Protein AF-A0A067T962-F1 (afdb_monomer)

Sequence (276 aa):
MDAQVENHLPLITPRLIFAPQNFPAPPTITPRMEFPSLNIEARDDSPAPESGARLHRAGSPPNHAVPSSTVPRRAGTPRAPTLVTSNTATRRAETPRALRFASTASPRRAGTPEDMEMSPTEQHQRSISISSSTEDEEMGPSETEGEVVGNKIKKPKGDVSRIGRGGYNLHDKLGWNQRTYDNVLALVSKLAKEMLDTSQSYRGQSRKKVQSLMDLVRKEHEFMKDYEDDWPVRDMLKTYLKNSSQTARNAKGKEVAKEIGKIVRQANAIASTSAR

Organism: Galerina marginata (strain CBS 339.88) (NCBI:txid685588)

Secondary structure (DSSP, 8-state):
-------PPP------------PPPPP-------------------PPPP-------------------------------------------PPP-PPPPP-PPPPP-PPPP---------------------------------------BPPPSS-TT-TTTT---HHHHHT--HHHHHHHHHHHHHHHHHHS-TTS-GGGS-HHHHHHHHHHHHHH-GGGGGBGGGHHHHHHHHHHHHHHHHHHHHHHHHHHHHHHHHHHHHHHHHHHHHT-

Solvent-accessible surface area (backbone atoms only — not comparable to full-atom values): 19424 Å² total; per-residue (Å²): 137,83,81,84,80,82,82,76,76,80,82,79,70,81,79,84,79,85,72,89,74,85,70,76,79,76,77,80,78,72,79,79,78,80,72,81,78,77,79,77,74,78,82,83,82,79,90,76,84,87,81,88,80,89,81,88,85,88,82,85,88,82,90,80,88,78,80,86,82,83,77,81,84,82,76,86,85,90,79,86,89,84,79,90,80,86,89,86,82,85,84,74,89,78,79,87,78,80,85,77,80,81,87,76,84,81,81,83,82,76,85,80,83,83,88,79,92,80,84,88,88,81,90,78,88,78,84,79,85,81,84,79,88,76,80,90,74,91,76,69,89,75,78,72,70,79,74,73,80,65,89,44,48,67,79,72,83,60,44,68,86,33,74,91,74,60,24,40,59,62,65,76,73,67,69,60,56,68,68,58,48,50,50,52,51,51,50,54,54,52,51,40,66,76,74,45,67,45,70,38,44,65,88,71,52,60,65,68,56,54,49,54,50,50,54,52,51,40,69,78,38,66,77,44,73,48,34,43,90,42,45,68,61,55,50,52,49,42,52,51,24,48,53,42,18,51,49,48,52,53,50,53,52,52,52,54,52,54,49,54,55,48,53,55,51,52,52,52,53,53,57,63,60,75,77,113

pLDDT: mean 74.61, std 21.54, range [36.94, 98.56]

Radius of gyration: 33.65 Å; Cα contacts (8 Å, |Δi|>4): 103; chains: 1; bounding box: 76×90×91 Å

Structure (mmCIF, N/CA/C/O backbone):
data_AF-A0A067T962-F1
#
_entry.id   AF-A0A067T962-F1
#
loop_
_atom_site.group_PDB
_atom_site.id
_atom_site.type_symbol
_atom_site.label_atom_id
_atom_site.label_alt_id
_atom_site.label_comp_id
_atom_site.label_asym_id
_atom_site.label_entity_id
_atom_site.label_seq_id
_atom_site.pdbx_PDB_ins_code
_atom_site.Cartn_x
_atom_site.Cartn_y
_atom_site.Cartn_z
_atom_site.occupancy
_atom_site.B_iso_or_equiv
_atom_site.auth_seq_id
_atom_site.auth_comp_id
_atom_site.auth_asym_id
_atom_site.auth_atom_id
_atom_site.pdbx_PDB_model_num
ATOM 1 N N . MET A 1 1 ? -11.603 46.755 -26.316 1.00 52.50 1 MET A N 1
ATOM 2 C CA . MET A 1 1 ? -10.617 45.656 -26.437 1.00 52.50 1 MET A CA 1
ATOM 3 C C . MET A 1 1 ? -11.417 44.374 -26.305 1.00 52.50 1 MET A C 1
ATOM 5 O O . MET A 1 1 ? -11.460 43.784 -25.233 1.00 52.50 1 MET A O 1
ATOM 9 N N . ASP A 1 2 ? -12.157 44.032 -27.356 1.00 50.56 2 ASP A N 1
ATOM 10 C CA . ASP A 1 2 ? -13.104 42.919 -27.341 1.00 50.56 2 ASP A CA 1
ATOM 11 C C . ASP A 1 2 ? -12.368 41.626 -27.680 1.00 50.56 2 ASP A C 1
ATOM 13 O O . ASP A 1 2 ? -11.836 41.461 -28.777 1.00 50.56 2 ASP A O 1
ATOM 17 N N . ALA A 1 3 ? -12.280 40.734 -26.696 1.00 63.91 3 ALA A N 1
ATOM 18 C CA . ALA A 1 3 ? -11.646 39.436 -26.846 1.00 63.91 3 ALA A CA 1
ATOM 19 C C . ALA A 1 3 ? -12.589 38.500 -27.613 1.00 63.91 3 ALA A C 1
ATOM 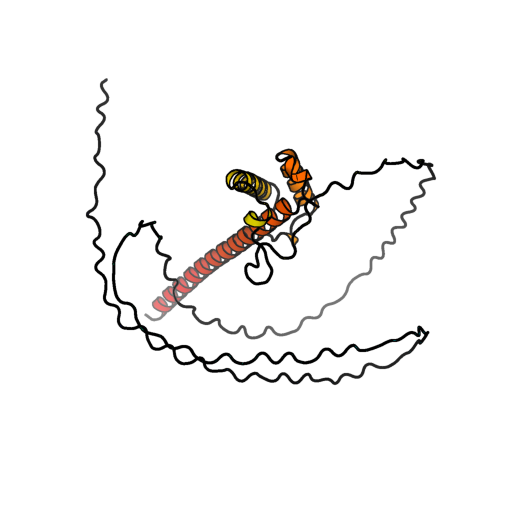21 O O . ALA A 1 3 ? -13.600 38.039 -27.083 1.00 63.91 3 ALA A O 1
ATOM 22 N N . GLN A 1 4 ? -12.261 38.229 -28.875 1.00 65.38 4 GLN A N 1
ATOM 23 C 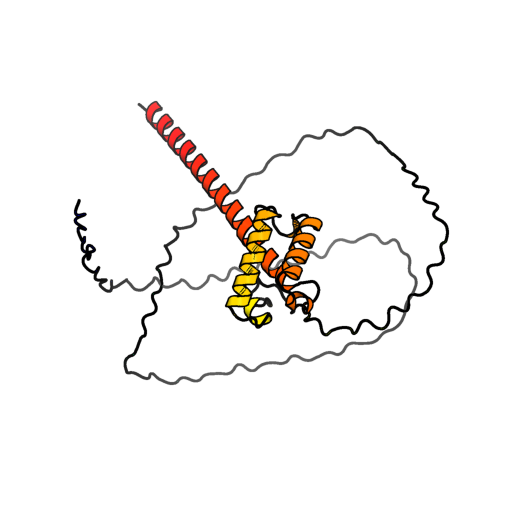CA . GLN A 1 4 ? -12.930 37.208 -29.673 1.00 65.38 4 GLN A CA 1
ATOM 24 C C . GLN A 1 4 ? -12.536 35.824 -29.146 1.00 65.38 4 GLN A C 1
ATOM 26 O O . GLN A 1 4 ? -11.374 35.427 -29.208 1.00 65.38 4 GLN A O 1
ATOM 31 N N . VAL A 1 5 ? -13.508 35.096 -28.595 1.00 68.56 5 VAL A N 1
ATOM 32 C CA . VAL A 1 5 ? -13.344 33.701 -28.174 1.00 68.56 5 VAL A CA 1
ATOM 33 C C . VAL A 1 5 ? -13.721 32.809 -29.354 1.00 68.56 5 VAL A C 1
ATOM 35 O O . VAL A 1 5 ? -14.901 32.623 -29.654 1.00 68.56 5 VAL A O 1
ATOM 38 N N . GLU A 1 6 ? -12.718 32.275 -30.049 1.00 72.88 6 GLU A N 1
ATOM 39 C CA . GLU A 1 6 ? -12.915 31.263 -31.088 1.00 72.88 6 GLU A CA 1
ATOM 40 C C . GLU A 1 6 ? -13.235 29.907 -30.444 1.00 72.88 6 GLU A C 1
ATOM 42 O O . GLU A 1 6 ? -12.401 29.262 -29.806 1.00 72.88 6 GLU A O 1
ATOM 47 N N . ASN A 1 7 ? -14.483 29.467 -30.604 1.00 67.69 7 ASN A N 1
ATOM 48 C CA . ASN A 1 7 ? -14.945 28.169 -30.129 1.00 67.69 7 ASN A CA 1
ATOM 49 C C . ASN A 1 7 ? -14.500 27.071 -31.105 1.00 67.69 7 ASN A C 1
ATOM 51 O O . ASN A 1 7 ? -15.190 26.770 -32.080 1.00 67.69 7 ASN A O 1
ATOM 55 N N . HIS A 1 8 ? -13.349 26.453 -30.843 1.00 67.56 8 HIS A N 1
ATOM 56 C CA . HIS A 1 8 ? -12.909 25.279 -31.593 1.00 67.56 8 HIS A CA 1
ATOM 57 C C . HIS A 1 8 ? -13.787 24.063 -31.272 1.00 67.56 8 HIS A C 1
ATOM 59 O O . HIS A 1 8 ? -13.824 23.572 -30.142 1.00 67.56 8 HIS A O 1
ATOM 65 N N . LEU A 1 9 ? -14.484 23.556 -32.292 1.00 74.12 9 LEU A N 1
ATOM 66 C CA . LEU A 1 9 ? -15.228 22.302 -32.209 1.00 74.12 9 LEU A CA 1
ATOM 67 C C . LEU A 1 9 ? -14.253 21.128 -32.004 1.00 74.12 9 LEU A C 1
ATOM 69 O O . LEU A 1 9 ? -13.224 21.062 -32.683 1.00 74.12 9 LEU A O 1
ATOM 73 N N . PRO A 1 10 ? -14.557 20.176 -31.105 1.00 68.56 10 PRO A N 1
ATOM 74 C CA . PRO A 1 10 ? -13.715 19.005 -30.915 1.00 68.56 10 PRO A CA 1
ATOM 75 C C . PRO A 1 10 ? -13.707 18.166 -32.198 1.00 68.56 10 PRO A C 1
ATOM 77 O O . PRO A 1 10 ? -14.765 17.810 -32.718 1.00 68.56 10 PRO A O 1
ATOM 80 N N . LEU A 1 11 ? -12.514 17.836 -32.705 1.00 70.88 11 LEU A N 1
ATOM 81 C CA . LEU A 1 11 ? -12.352 16.927 -33.839 1.00 70.88 11 LEU A CA 1
ATOM 82 C C . LEU A 1 11 ? -12.951 15.557 -33.487 1.00 70.88 11 LEU A C 1
ATOM 84 O O . LEU A 1 11 ? -12.352 14.766 -32.758 1.00 70.88 11 LEU A O 1
ATOM 88 N N . ILE A 1 12 ? -14.141 15.277 -34.015 1.00 63.34 12 ILE A N 1
ATOM 89 C CA . ILE A 1 12 ? -14.777 13.962 -33.944 1.00 63.34 12 ILE A CA 1
ATOM 90 C C . ILE A 1 12 ? -14.029 13.069 -34.932 1.00 63.34 12 ILE A C 1
ATOM 92 O O . ILE A 1 12 ? -14.300 13.074 -36.132 1.00 63.34 12 ILE A O 1
ATOM 96 N N . THR A 1 13 ? -13.039 12.329 -34.443 1.00 65.38 13 THR A N 1
ATOM 97 C CA . THR A 1 13 ? -12.360 11.326 -35.260 1.00 65.38 13 THR A CA 1
ATOM 98 C C . THR A 1 13 ? -13.358 10.234 -35.666 1.00 65.38 13 THR A C 1
ATOM 100 O O . THR A 1 13 ? -14.215 9.844 -34.862 1.00 65.38 13 THR A O 1
ATOM 103 N N . PRO A 1 14 ? -13.306 9.747 -36.920 1.00 67.81 14 PRO A N 1
ATOM 104 C CA . PRO A 1 14 ? -14.230 8.731 -37.404 1.00 67.81 14 PRO A CA 1
ATOM 105 C C . PRO A 1 14 ? -14.169 7.491 -36.508 1.00 67.81 14 PRO A C 1
ATOM 107 O O . PRO A 1 14 ? -13.100 6.967 -36.192 1.00 67.81 14 PRO A O 1
ATOM 110 N N . ARG A 1 15 ? -15.351 7.051 -36.068 1.00 66.88 15 ARG A N 1
ATOM 111 C CA . ARG A 1 15 ? -15.551 5.914 -35.165 1.00 66.88 15 ARG A CA 1
ATOM 112 C C . ARG A 1 15 ? -14.892 4.668 -35.762 1.00 66.88 15 ARG A C 1
ATOM 114 O O . ARG A 1 15 ? -15.324 4.185 -36.804 1.00 66.88 15 ARG A O 1
ATOM 121 N N . LEU A 1 16 ? -13.872 4.140 -35.088 1.00 72.81 16 LEU A N 1
ATOM 122 C CA . LEU A 1 16 ? -13.261 2.859 -35.441 1.00 72.81 16 LEU A CA 1
ATOM 123 C C . LEU A 1 16 ? -14.323 1.754 -35.359 1.00 72.81 16 LEU A C 1
ATOM 125 O O . LEU A 1 16 ? -14.867 1.477 -34.287 1.00 72.81 16 LEU A O 1
ATOM 129 N N . ILE A 1 17 ? -14.629 1.142 -36.502 1.00 76.44 17 ILE A N 1
ATOM 130 C CA . ILE A 1 17 ? -15.540 0.003 -36.596 1.00 76.44 17 ILE A CA 1
ATOM 131 C C . ILE A 1 17 ? -14.704 -1.260 -36.404 1.00 76.44 17 ILE A C 1
ATOM 133 O O . ILE A 1 17 ? -13.851 -1.584 -37.227 1.00 76.44 17 ILE A O 1
ATOM 137 N N . PHE A 1 18 ? -14.941 -1.976 -35.309 1.00 75.06 18 PHE A N 1
ATOM 138 C CA . PHE A 1 18 ? -14.338 -3.286 -35.092 1.00 75.06 18 PHE A CA 1
ATOM 139 C C . PHE A 1 18 ? -15.182 -4.339 -35.807 1.00 75.06 18 PHE A C 1
ATOM 141 O O . PHE A 1 18 ? -16.317 -4.601 -35.410 1.00 75.06 18 PHE A O 1
ATOM 148 N N . ALA A 1 19 ? -14.630 -4.935 -36.861 1.00 80.31 19 ALA A N 1
ATOM 149 C CA . ALA A 1 19 ? -15.204 -6.125 -37.470 1.00 80.31 19 ALA A CA 1
ATOM 150 C C . ALA A 1 19 ? -14.793 -7.365 -36.651 1.00 80.31 19 ALA A C 1
ATOM 152 O O . ALA A 1 19 ? -13.632 -7.458 -36.241 1.00 80.31 19 ALA A O 1
ATOM 153 N N . PRO A 1 20 ? -15.708 -8.316 -36.394 1.00 75.19 20 PRO A N 1
ATOM 154 C CA . PRO A 1 20 ? -15.357 -9.576 -35.754 1.00 75.19 20 PRO A CA 1
ATOM 155 C C . PRO A 1 20 ? -14.403 -10.348 -36.669 1.00 75.19 20 PRO A C 1
ATOM 157 O O . PRO A 1 20 ? -14.791 -10.852 -37.721 1.00 75.19 20 PRO A O 1
ATOM 160 N N . GLN A 1 21 ? -13.129 -10.404 -36.286 1.00 81.12 21 GLN A N 1
ATOM 161 C CA . GLN A 1 21 ? -12.137 -11.196 -36.995 1.00 81.12 21 GLN A CA 1
ATOM 162 C C . GLN A 1 21 ? -12.361 -12.668 -36.637 1.00 81.12 21 GLN A C 1
ATOM 164 O O . GLN A 1 21 ? -12.347 -13.039 -35.463 1.00 81.12 21 GLN A O 1
ATOM 169 N N . ASN A 1 22 ? -12.617 -13.497 -37.648 1.00 86.75 22 ASN A N 1
ATOM 170 C CA . ASN A 1 22 ? -12.827 -14.926 -37.461 1.00 86.75 22 ASN A CA 1
ATOM 171 C C . ASN A 1 22 ? -11.464 -15.583 -37.200 1.00 86.75 22 ASN A C 1
ATOM 173 O O . ASN A 1 22 ? -10.687 -15.806 -38.129 1.00 86.75 22 ASN A O 1
ATOM 177 N N . PHE A 1 23 ? -11.128 -15.804 -35.930 1.00 86.94 23 PHE A N 1
ATOM 178 C CA . PHE A 1 23 ? -9.888 -16.484 -35.567 1.00 86.94 23 PHE A CA 1
ATOM 179 C C . PHE A 1 23 ? -10.023 -17.987 -35.845 1.00 86.94 23 PHE A C 1
ATOM 181 O O . PHE A 1 23 ? -11.089 -18.555 -35.589 1.00 86.94 23 PHE A O 1
ATOM 188 N N . PRO A 1 24 ? -8.968 -18.654 -36.347 1.00 89.62 24 PRO A N 1
ATOM 189 C CA . PRO A 1 24 ? -8.965 -20.108 -36.424 1.00 89.62 24 PRO A CA 1
ATOM 190 C C . PRO A 1 24 ? -9.177 -20.697 -35.025 1.00 89.62 24 PRO A C 1
ATOM 192 O O . PRO A 1 24 ? -8.810 -20.081 -34.018 1.00 89.62 24 PRO A O 1
ATOM 195 N N . ALA A 1 25 ? -9.773 -21.890 -34.968 1.00 87.62 25 ALA A N 1
ATOM 196 C CA . ALA A 1 25 ? -9.967 -22.594 -33.709 1.00 87.62 25 ALA A CA 1
ATOM 197 C C . ALA A 1 25 ? -8.628 -22.676 -32.950 1.00 87.62 25 ALA A C 1
ATOM 199 O O . ALA A 1 25 ? -7.595 -22.957 -33.571 1.00 87.62 25 ALA A O 1
ATOM 200 N N . PRO A 1 26 ? -8.615 -22.399 -31.633 1.00 85.75 26 PRO A N 1
ATOM 201 C CA . PRO A 1 26 ? -7.391 -22.475 -30.856 1.00 85.75 26 PRO A CA 1
ATOM 202 C C . PRO A 1 26 ? -6.796 -23.884 -30.984 1.00 85.75 26 PRO A C 1
ATOM 204 O O . PRO A 1 26 ? -7.551 -24.861 -31.035 1.00 85.75 26 PRO A O 1
ATOM 207 N N . PRO A 1 27 ? -5.460 -24.010 -31.044 1.00 87.06 27 PRO A N 1
ATOM 208 C CA . PRO A 1 27 ? -4.822 -25.312 -31.153 1.00 87.06 27 PRO A CA 1
ATOM 209 C C . PRO A 1 27 ? -5.243 -26.199 -29.979 1.00 87.06 27 PRO A C 1
ATOM 211 O O . PRO A 1 27 ? -5.352 -25.737 -28.840 1.00 87.06 27 PRO A O 1
ATOM 214 N N . THR A 1 28 ? -5.484 -27.479 -30.262 1.00 89.06 28 THR A N 1
ATOM 215 C CA . THR A 1 28 ? -5.818 -28.476 -29.246 1.00 89.06 28 THR A CA 1
ATOM 216 C C . THR A 1 28 ? -4.704 -28.514 -28.206 1.00 89.06 28 THR A C 1
ATOM 218 O O . THR A 1 28 ? -3.564 -28.856 -28.517 1.00 89.06 28 THR A O 1
ATOM 221 N N . ILE A 1 29 ? -5.033 -28.136 -26.968 1.00 79.50 29 ILE A N 1
ATOM 222 C CA . ILE A 1 29 ? -4.113 -28.217 -25.835 1.00 79.50 29 ILE A CA 1
ATOM 223 C C . ILE A 1 29 ? -3.764 -29.693 -25.667 1.00 79.50 29 ILE A C 1
ATOM 225 O O . ILE A 1 29 ? -4.625 -30.504 -25.326 1.00 79.50 29 ILE A O 1
ATOM 229 N N . THR A 1 30 ? -2.513 -30.044 -25.956 1.00 77.75 30 THR A N 1
ATOM 230 C CA . THR A 1 30 ? -2.006 -31.401 -25.762 1.00 77.75 30 THR A CA 1
ATOM 231 C C . THR A 1 30 ? -2.264 -31.828 -24.318 1.00 77.75 30 THR A C 1
ATOM 233 O O . THR A 1 30 ? -2.026 -31.020 -23.410 1.00 77.75 30 THR A O 1
ATOM 236 N N . PRO A 1 31 ? -2.752 -33.060 -24.084 1.00 74.81 31 PRO A N 1
ATOM 237 C CA . PRO A 1 31 ? -3.006 -33.551 -22.740 1.00 74.81 31 PRO A CA 1
ATOM 238 C C . PRO A 1 31 ? -1.750 -33.372 -21.893 1.00 74.81 31 PRO A C 1
ATOM 240 O O . PRO A 1 31 ? -0.630 -33.631 -22.338 1.00 74.81 31 PRO A O 1
ATOM 243 N N . ARG A 1 32 ? -1.958 -32.844 -20.687 1.00 73.00 32 ARG A N 1
ATOM 244 C CA . ARG A 1 32 ? -0.918 -32.574 -19.700 1.00 73.00 32 ARG A CA 1
ATOM 245 C C . ARG A 1 32 ? -0.065 -33.830 -19.541 1.00 73.00 32 ARG A C 1
ATOM 247 O O . ARG A 1 32 ? -0.569 -34.840 -19.065 1.00 73.00 32 ARG A O 1
ATOM 254 N N . MET A 1 33 ? 1.203 -33.764 -19.950 1.00 74.50 33 MET A N 1
ATOM 255 C CA . MET A 1 33 ? 2.139 -34.839 -19.645 1.00 74.50 33 MET A CA 1
ATOM 256 C C . MET A 1 33 ? 2.247 -34.929 -18.124 1.00 74.50 33 MET A C 1
ATOM 258 O O . MET A 1 33 ? 2.663 -33.970 -17.468 1.00 74.50 33 MET A O 1
ATOM 262 N N . GLU A 1 34 ? 1.811 -36.055 -17.570 1.00 81.38 34 GLU A N 1
ATOM 263 C CA . GLU A 1 34 ? 2.039 -36.384 -16.172 1.00 81.38 34 GLU A CA 1
ATOM 264 C C . GLU A 1 34 ? 3.547 -36.573 -16.007 1.00 81.38 34 GLU A C 1
ATOM 266 O O . GLU A 1 34 ? 4.144 -37.491 -16.573 1.00 81.38 34 GLU A O 1
ATOM 271 N N . PHE A 1 35 ? 4.190 -35.652 -15.291 1.00 71.94 35 PHE A N 1
ATOM 272 C CA . PHE A 1 35 ? 5.580 -35.840 -14.906 1.00 71.94 35 PHE A CA 1
ATOM 273 C C . PHE A 1 35 ? 5.605 -36.947 -13.852 1.00 71.94 35 PHE A C 1
ATOM 275 O O . PHE A 1 35 ? 4.892 -36.813 -12.854 1.00 71.94 35 PHE A O 1
ATOM 282 N N . PRO A 1 36 ? 6.394 -38.020 -14.045 1.00 70.94 36 PRO A N 1
ATOM 283 C CA . PRO A 1 36 ? 6.543 -39.057 -13.040 1.00 70.94 36 PRO A CA 1
ATOM 284 C C . PRO A 1 36 ? 6.951 -38.406 -11.724 1.00 70.94 36 PRO A C 1
ATOM 286 O O . PRO A 1 36 ? 7.971 -37.715 -11.653 1.00 70.94 36 PRO A O 1
ATOM 289 N N . SER A 1 37 ? 6.125 -38.587 -10.699 1.00 61.47 37 SER A N 1
ATOM 290 C CA . SER A 1 37 ? 6.442 -38.213 -9.330 1.00 61.47 37 SER A CA 1
ATOM 291 C C . SER A 1 37 ? 7.749 -38.910 -8.972 1.00 61.47 37 SER A C 1
ATOM 293 O O . SER A 1 37 ? 7.777 -40.129 -8.816 1.00 61.47 37 SER A O 1
ATOM 295 N N . LEU A 1 38 ? 8.846 -38.160 -8.887 1.00 61.91 38 LEU A N 1
ATOM 296 C CA . LEU A 1 38 ? 10.060 -38.677 -8.279 1.00 61.91 38 LEU A CA 1
ATOM 297 C C . LEU A 1 38 ? 9.709 -38.964 -6.819 1.00 61.91 38 LEU A C 1
ATOM 299 O O . LEU A 1 38 ? 9.544 -38.035 -6.026 1.00 61.91 38 LEU A O 1
ATOM 303 N N . ASN A 1 39 ? 9.531 -40.247 -6.498 1.00 53.88 39 ASN A N 1
ATOM 304 C CA . ASN A 1 39 ? 9.548 -40.743 -5.132 1.00 53.88 39 ASN A CA 1
ATOM 305 C C . ASN A 1 39 ? 10.906 -40.354 -4.552 1.00 53.88 39 ASN A C 1
ATOM 307 O O . ASN A 1 39 ? 11.919 -41.005 -4.796 1.00 53.88 39 ASN A O 1
ATOM 311 N N . ILE A 1 40 ? 10.928 -39.238 -3.830 1.00 61.00 40 ILE A N 1
ATOM 312 C CA . ILE A 1 40 ? 12.014 -38.910 -2.922 1.00 61.00 40 ILE A CA 1
ATOM 313 C C . ILE A 1 40 ? 11.812 -39.863 -1.748 1.00 61.00 40 ILE A C 1
ATOM 315 O O . ILE A 1 40 ? 11.097 -39.554 -0.797 1.00 61.00 40 ILE A O 1
ATOM 319 N N . GLU A 1 41 ? 12.360 -41.069 -1.880 1.00 56.34 41 GLU A N 1
ATOM 320 C CA . GLU A 1 41 ? 12.554 -41.957 -0.745 1.00 56.34 41 GLU A CA 1
ATOM 321 C C . GLU A 1 41 ? 13.429 -41.206 0.254 1.00 56.34 41 GLU A C 1
ATOM 323 O O . GLU A 1 41 ? 14.569 -40.822 -0.031 1.00 56.34 41 GLU A O 1
ATOM 328 N N . ALA A 1 42 ? 12.834 -40.910 1.405 1.00 51.03 42 ALA A N 1
ATOM 329 C CA . ALA A 1 42 ? 13.536 -40.387 2.550 1.00 51.03 42 ALA A CA 1
ATOM 330 C C . ALA A 1 42 ? 14.645 -41.381 2.903 1.00 51.03 42 ALA A C 1
ATOM 332 O O . ALA A 1 42 ? 14.377 -42.498 3.338 1.00 51.03 42 ALA A O 1
ATOM 333 N N . ARG A 1 43 ? 15.895 -40.972 2.686 1.00 51.66 43 ARG A N 1
ATOM 334 C CA . ARG A 1 43 ? 17.041 -41.586 3.346 1.00 51.66 43 ARG A CA 1
ATOM 335 C C . ARG A 1 43 ? 16.959 -41.233 4.828 1.00 51.66 43 ARG A C 1
ATOM 337 O O . ARG A 1 43 ? 17.472 -40.201 5.253 1.00 51.66 43 ARG A O 1
ATOM 344 N N . ASP A 1 44 ? 16.244 -42.071 5.565 1.00 56.47 44 ASP A N 1
ATOM 345 C CA . ASP A 1 44 ? 16.512 -42.344 6.971 1.00 56.47 44 ASP A CA 1
ATOM 346 C C . ASP A 1 44 ? 17.850 -43.080 7.014 1.00 56.47 44 ASP A C 1
ATOM 348 O O . ASP A 1 44 ? 17.916 -44.215 6.567 1.00 56.47 44 ASP A O 1
ATOM 352 N N . ASP A 1 45 ? 18.919 -42.402 7.427 1.00 56.47 45 ASP A N 1
ATOM 353 C CA . ASP A 1 45 ? 20.109 -43.021 8.023 1.00 56.47 45 ASP A CA 1
ATOM 354 C C . ASP A 1 45 ? 21.077 -41.912 8.450 1.00 56.47 45 ASP A C 1
ATOM 356 O O . ASP A 1 45 ? 21.897 -41.416 7.673 1.00 56.47 45 ASP A O 1
ATOM 360 N N . SER A 1 46 ? 20.977 -41.498 9.713 1.00 55.38 46 SER A N 1
ATOM 361 C CA . SER A 1 46 ? 22.114 -40.901 10.411 1.00 55.38 46 SER A CA 1
ATOM 362 C C . SER A 1 46 ? 21.999 -41.173 11.917 1.00 55.38 46 SER A C 1
ATOM 364 O O . SER A 1 46 ? 21.155 -40.566 12.584 1.00 55.38 46 SER A O 1
ATOM 366 N N . PRO A 1 47 ? 22.793 -42.112 12.468 1.00 62.72 47 PRO A N 1
ATOM 367 C CA . PRO A 1 47 ? 22.807 -42.404 13.895 1.00 62.72 47 PRO A CA 1
ATOM 368 C C . PRO A 1 47 ? 23.565 -41.307 14.654 1.00 62.72 47 PRO A C 1
ATOM 370 O O . PRO A 1 47 ? 24.762 -41.099 14.460 1.00 62.72 47 PRO A O 1
ATOM 373 N N . ALA A 1 48 ? 22.859 -40.605 15.541 1.00 56.81 48 ALA A N 1
ATOM 374 C CA . ALA A 1 48 ? 23.467 -39.722 16.530 1.00 56.81 48 ALA A CA 1
ATOM 375 C C . ALA A 1 48 ? 24.012 -40.546 17.716 1.00 56.81 48 ALA A C 1
ATOM 377 O O . ALA A 1 48 ? 23.340 -41.485 18.150 1.00 56.81 48 ALA A O 1
ATOM 378 N N . PRO A 1 49 ? 25.189 -40.206 18.273 1.00 60.53 49 PRO A N 1
ATOM 379 C CA . PRO A 1 49 ? 25.719 -40.879 19.449 1.00 60.53 49 PRO A CA 1
ATOM 380 C C . PRO A 1 49 ? 24.985 -40.457 20.727 1.00 60.53 49 PRO A C 1
ATOM 382 O O . PRO A 1 49 ? 24.816 -39.274 21.032 1.00 60.53 49 PRO A O 1
ATOM 385 N N . GLU A 1 50 ? 24.586 -41.477 21.480 1.00 48.12 50 GLU A N 1
ATOM 386 C CA . GLU A 1 50 ? 24.055 -41.414 22.833 1.00 48.12 50 GLU A CA 1
ATOM 387 C C . GLU A 1 50 ? 25.059 -40.774 23.806 1.00 48.12 50 GLU A C 1
ATOM 389 O O . GLU A 1 50 ? 26.213 -41.185 23.908 1.00 48.12 50 GLU A O 1
ATOM 394 N N . SER A 1 51 ? 24.599 -39.814 24.603 1.00 49.62 51 SER A N 1
ATOM 395 C CA . SER A 1 51 ? 25.138 -39.579 25.946 1.00 49.62 51 SER A CA 1
ATOM 396 C C . SER A 1 51 ? 24.003 -39.068 26.830 1.00 49.62 51 SER A C 1
ATOM 398 O O . SER A 1 51 ? 23.314 -38.097 26.520 1.00 49.62 51 SER A O 1
ATOM 400 N N . GLY A 1 52 ? 23.702 -39.861 27.854 1.00 47.22 52 GLY A N 1
ATOM 401 C CA . GLY A 1 52 ? 22.429 -39.836 28.551 1.00 47.22 52 GLY A CA 1
ATOM 402 C C . GLY A 1 52 ? 22.311 -38.820 29.680 1.00 47.22 52 GLY A C 1
ATOM 403 O O . GLY A 1 52 ? 23.288 -38.405 30.288 1.00 47.22 52 GLY A O 1
ATOM 404 N N . ALA A 1 53 ? 21.057 -38.530 30.017 1.00 45.25 53 ALA A N 1
ATOM 405 C CA . ALA A 1 53 ? 20.587 -38.375 31.389 1.00 45.25 53 ALA A CA 1
ATOM 406 C C . ALA A 1 53 ? 19.055 -38.496 31.387 1.00 45.25 53 ALA A C 1
ATOM 408 O O . ALA A 1 53 ? 18.323 -37.563 31.063 1.00 45.25 53 ALA A O 1
ATOM 409 N N . ARG A 1 54 ? 18.575 -39.697 31.729 1.00 47.06 54 ARG A N 1
ATOM 410 C CA . ARG A 1 54 ? 17.213 -39.947 32.223 1.00 47.06 54 ARG A CA 1
ATOM 411 C C . ARG A 1 54 ? 16.957 -39.078 33.453 1.00 47.06 54 ARG A C 1
ATOM 413 O O . ARG A 1 54 ? 17.808 -39.093 34.325 1.00 47.06 54 ARG A O 1
ATOM 420 N N . LEU A 1 55 ? 15.749 -38.528 33.595 1.00 47.06 55 LEU A N 1
ATOM 421 C CA . LEU A 1 55 ? 14.910 -38.668 34.799 1.00 47.06 55 LEU A CA 1
ATOM 422 C C . LEU A 1 55 ? 13.429 -38.410 34.419 1.00 47.06 55 LEU A C 1
ATOM 424 O O . LEU A 1 55 ? 13.025 -37.311 34.066 1.00 47.06 55 LEU A O 1
ATOM 428 N N . HIS A 1 56 ? 12.668 -39.504 34.448 1.00 49.28 56 HIS A N 1
ATOM 429 C CA . HIS A 1 56 ? 11.228 -39.697 34.679 1.00 49.28 56 HIS A CA 1
ATOM 430 C C . HIS A 1 56 ? 10.223 -38.541 34.492 1.00 49.28 56 HIS A C 1
ATOM 432 O O . HIS A 1 56 ? 10.168 -37.613 35.294 1.00 49.28 56 HIS A O 1
ATOM 438 N N . ARG A 1 57 ? 9.206 -38.787 33.647 1.00 40.09 57 ARG A N 1
ATOM 439 C CA . ARG A 1 57 ? 7.808 -38.659 34.097 1.00 40.09 57 ARG A CA 1
ATOM 440 C C . ARG A 1 57 ? 6.878 -39.631 33.369 1.00 40.09 57 ARG A C 1
ATOM 442 O O . ARG A 1 57 ? 6.808 -39.651 32.146 1.00 40.09 57 ARG A O 1
ATOM 449 N N . ALA A 1 58 ? 6.204 -40.450 34.168 1.00 50.97 58 ALA A N 1
ATOM 450 C CA . ALA A 1 58 ? 5.190 -41.419 33.781 1.00 50.97 58 ALA A CA 1
ATOM 451 C C . ALA A 1 58 ? 3.826 -40.753 33.518 1.00 50.97 58 ALA A C 1
ATOM 453 O O . ALA A 1 58 ? 3.514 -39.742 34.148 1.00 50.97 58 ALA A O 1
ATOM 454 N N . GLY A 1 59 ? 3.002 -41.379 32.667 1.00 44.66 59 GLY A N 1
ATOM 455 C CA . GLY A 1 59 ? 1.546 -41.179 32.647 1.00 44.66 59 GLY A CA 1
ATOM 456 C C . GLY A 1 59 ? 0.892 -41.111 31.260 1.00 44.66 59 GLY A C 1
ATOM 457 O O . GLY A 1 59 ? 0.637 -40.023 30.763 1.00 44.66 59 GLY A O 1
ATOM 458 N N . SER A 1 60 ? 0.594 -42.279 30.678 1.00 45.19 60 SER A N 1
ATOM 459 C CA . SER A 1 60 ? -0.359 -42.574 29.574 1.00 45.19 60 SER A CA 1
ATOM 460 C C . SER A 1 60 ? -1.778 -41.966 29.810 1.00 45.19 60 SER A C 1
ATOM 462 O O . SER A 1 60 ? -2.004 -41.544 30.945 1.00 45.19 60 SER A O 1
ATOM 464 N N . PRO A 1 61 ? -2.792 -41.994 28.886 1.00 59.81 61 PRO A N 1
ATOM 465 C CA . PRO A 1 61 ? -3.068 -43.018 27.855 1.00 59.81 61 PRO A CA 1
ATOM 466 C C . PRO A 1 61 ? -3.785 -42.474 26.565 1.00 59.81 61 PRO A C 1
ATOM 468 O O . PRO A 1 61 ? -3.458 -41.368 26.147 1.00 59.81 61 PRO A O 1
ATOM 471 N N . PRO A 1 62 ? -4.635 -43.232 25.825 1.00 58.28 62 PRO A N 1
ATOM 472 C CA . PRO A 1 62 ? -4.280 -43.830 24.541 1.00 58.28 62 PRO A CA 1
ATOM 473 C C . PRO A 1 62 ? -5.160 -43.387 23.348 1.00 58.28 62 PRO A C 1
ATOM 475 O O . PRO A 1 62 ? -6.203 -42.754 23.480 1.00 58.28 62 PRO A O 1
ATOM 478 N N . ASN A 1 63 ? -4.704 -43.806 22.168 1.00 50.91 63 ASN A N 1
ATOM 479 C CA . ASN A 1 63 ? -5.383 -43.897 20.874 1.00 50.91 63 ASN A CA 1
ATOM 480 C C . ASN A 1 63 ? -6.924 -43.911 20.888 1.00 50.91 63 ASN A C 1
ATOM 482 O O . ASN A 1 63 ? -7.539 -44.905 21.273 1.00 50.91 63 ASN A O 1
ATOM 486 N N . HIS A 1 64 ? -7.523 -42.900 20.255 1.00 44.62 64 HIS A N 1
ATOM 487 C CA . HIS A 1 64 ? -8.789 -43.064 19.546 1.00 44.62 64 HIS A CA 1
ATOM 488 C C . HIS A 1 64 ? -8.525 -43.098 18.041 1.00 44.62 64 HIS A C 1
ATOM 490 O O . HIS A 1 64 ? -8.260 -42.083 17.400 1.00 44.62 64 HIS A O 1
ATOM 496 N N . ALA A 1 65 ? -8.598 -44.312 17.500 1.00 48.09 65 ALA A N 1
ATOM 497 C CA . ALA A 1 65 ? -8.773 -44.568 16.085 1.00 48.09 65 ALA A CA 1
ATOM 498 C C . ALA A 1 65 ? -10.099 -43.951 15.619 1.00 48.09 65 ALA A C 1
ATOM 500 O O . ALA A 1 65 ? -11.152 -44.224 16.197 1.00 48.09 65 ALA A O 1
ATOM 501 N N . VAL A 1 66 ? -10.050 -43.147 14.559 1.00 53.16 66 VAL A N 1
ATOM 502 C CA . VAL A 1 66 ? -11.236 -42.751 13.793 1.00 53.16 66 VAL A CA 1
ATOM 503 C C . VAL A 1 66 ? -11.182 -43.416 12.417 1.00 53.16 66 VAL A C 1
ATOM 505 O O . VAL A 1 66 ? -10.145 -43.350 11.753 1.00 53.16 66 VAL A O 1
ATOM 508 N N . PRO A 1 67 ? -12.267 -44.087 11.997 1.00 54.78 67 PRO A N 1
ATOM 509 C CA . PRO A 1 67 ? -12.313 -44.858 10.764 1.00 54.78 67 PRO A CA 1
ATOM 510 C C . PRO A 1 67 ? -12.465 -43.984 9.514 1.00 54.78 67 PRO A C 1
ATOM 512 O O . PRO A 1 67 ? -13.105 -42.931 9.518 1.00 54.78 67 PRO A O 1
ATOM 515 N N . SER A 1 68 ? -11.904 -44.507 8.425 1.00 45.72 68 SER A N 1
ATOM 516 C CA . SER A 1 68 ? -12.116 -44.116 7.034 1.00 45.72 68 SER A CA 1
ATOM 517 C C . SER A 1 68 ? -13.581 -43.810 6.718 1.00 45.72 68 SER A C 1
ATOM 519 O O . SER A 1 68 ? -14.438 -44.689 6.785 1.00 45.72 68 SER A O 1
ATOM 521 N N . SER A 1 69 ? -13.848 -42.577 6.284 1.00 42.41 69 SER A N 1
ATOM 522 C CA . SER A 1 69 ? -15.098 -42.222 5.614 1.00 42.41 69 SER A CA 1
ATOM 523 C C . SER A 1 69 ? -14.898 -42.321 4.104 1.00 42.41 69 SER A C 1
ATOM 525 O O . SER A 1 69 ? -14.367 -41.426 3.446 1.00 42.41 69 SER A O 1
ATOM 527 N N . THR A 1 70 ? -15.293 -43.476 3.578 1.00 44.97 70 THR A N 1
ATOM 528 C CA . THR A 1 70 ? -15.479 -43.759 2.158 1.00 44.97 70 THR A CA 1
ATOM 529 C C . THR A 1 70 ? -16.629 -42.902 1.635 1.00 44.97 70 THR A C 1
ATOM 531 O O . THR A 1 70 ? -17.791 -43.175 1.923 1.00 44.97 70 THR A O 1
ATOM 534 N N . VAL A 1 71 ? -16.327 -41.863 0.855 1.00 52.12 71 VAL A N 1
ATOM 535 C CA . VAL A 1 71 ? -17.358 -41.093 0.144 1.00 52.12 71 VAL A CA 1
ATOM 536 C C . VAL A 1 71 ? -17.673 -41.801 -1.180 1.00 52.12 71 VAL A C 1
ATOM 538 O O . VAL A 1 71 ? -16.771 -41.968 -2.006 1.00 52.12 71 VAL A O 1
ATOM 541 N N . PRO A 1 72 ? -18.928 -42.221 -1.426 1.00 58.78 72 PRO A N 1
ATOM 542 C CA . PRO A 1 72 ? -19.303 -42.846 -2.681 1.00 58.78 72 PRO A CA 1
ATOM 543 C C . PRO A 1 72 ? -19.357 -41.834 -3.831 1.00 58.78 72 PRO A C 1
ATOM 545 O O . PRO A 1 72 ? -19.995 -40.782 -3.790 1.00 58.78 72 PRO A O 1
ATOM 548 N N . ARG A 1 73 ? -18.683 -42.250 -4.897 1.00 45.19 73 ARG A N 1
ATOM 549 C CA . ARG A 1 73 ? -18.710 -41.782 -6.280 1.00 45.19 73 ARG A CA 1
ATOM 550 C C . ARG A 1 73 ? -20.158 -41.619 -6.770 1.00 45.19 73 ARG A C 1
ATOM 552 O O . ARG A 1 73 ? -20.833 -42.608 -7.046 1.00 45.19 73 ARG A O 1
ATOM 559 N N . ARG A 1 74 ? -20.643 -40.378 -6.901 1.00 44.03 74 ARG A N 1
ATOM 560 C CA . ARG A 1 74 ? -21.957 -40.100 -7.501 1.00 44.03 74 ARG A CA 1
ATOM 561 C C . ARG A 1 74 ? -21.839 -40.117 -9.024 1.00 44.03 74 ARG A C 1
ATOM 563 O O . ARG A 1 74 ? -21.207 -39.253 -9.626 1.00 44.03 74 ARG A O 1
ATOM 570 N N . ALA A 1 75 ? -22.431 -41.147 -9.613 1.00 50.91 75 ALA A N 1
ATOM 571 C CA . ALA A 1 75 ? -22.630 -41.305 -11.039 1.00 50.91 75 ALA A CA 1
ATOM 572 C C . ALA A 1 75 ? -23.660 -40.298 -11.585 1.00 50.91 75 ALA A C 1
ATOM 574 O O . ALA A 1 75 ? -24.661 -40.011 -10.934 1.00 50.91 75 ALA A O 1
ATOM 575 N N . GLY A 1 76 ? -23.374 -39.807 -12.792 1.00 45.16 76 GLY A N 1
ATOM 576 C CA . GLY A 1 76 ? -24.302 -39.598 -13.906 1.00 45.16 76 GLY A CA 1
ATOM 577 C C . GLY A 1 76 ? -25.634 -38.882 -13.672 1.00 45.16 76 GLY A C 1
ATOM 578 O O . GLY A 1 76 ? -26.598 -39.479 -13.207 1.00 45.16 76 GLY A O 1
ATOM 579 N N . THR A 1 77 ? -25.746 -37.686 -14.248 1.00 53.59 77 THR A N 1
ATOM 580 C CA . THR A 1 77 ? -26.987 -37.236 -14.894 1.00 53.59 77 THR A CA 1
ATOM 581 C C . THR A 1 77 ? -26.664 -36.566 -16.234 1.00 53.59 77 THR A C 1
ATOM 583 O O . THR A 1 77 ? -25.968 -35.552 -16.254 1.00 53.59 77 THR A O 1
ATOM 586 N N . PRO A 1 78 ? -27.165 -37.097 -17.366 1.00 56.66 78 PRO A N 1
ATOM 587 C CA . PRO A 1 78 ? -27.214 -36.390 -18.637 1.00 56.66 78 PRO A CA 1
ATOM 588 C C . PRO A 1 78 ? -28.584 -35.712 -18.783 1.00 56.66 78 PRO A C 1
ATOM 590 O O . PRO A 1 78 ? -29.610 -36.374 -18.629 1.00 56.66 78 PRO A O 1
ATOM 593 N N . ARG A 1 79 ? -28.641 -34.415 -19.116 1.00 43.81 79 ARG A N 1
ATOM 594 C CA . ARG A 1 79 ? -29.859 -33.834 -19.709 1.00 43.81 79 ARG A CA 1
ATOM 595 C C . ARG A 1 79 ? -29.599 -32.530 -20.478 1.00 43.81 79 ARG A C 1
ATOM 597 O O . ARG A 1 79 ? -29.453 -31.481 -19.873 1.00 43.81 79 ARG A O 1
ATOM 604 N N . ALA A 1 80 ? -29.569 -32.703 -21.802 1.00 49.75 80 ALA A N 1
ATOM 605 C CA . ALA A 1 80 ? -30.199 -31.946 -22.897 1.00 49.75 80 ALA A CA 1
ATOM 606 C C . ALA A 1 80 ? -30.065 -30.402 -23.031 1.00 49.75 80 ALA A C 1
ATOM 608 O O . ALA A 1 80 ? -29.983 -29.684 -22.040 1.00 49.75 80 ALA A O 1
ATOM 609 N N . PRO A 1 81 ? -30.097 -29.887 -24.284 1.00 56.69 81 PRO A N 1
ATOM 610 C CA . PRO A 1 81 ? -29.850 -28.487 -24.611 1.00 56.69 81 PRO A CA 1
ATOM 611 C C . PRO A 1 81 ? -31.135 -27.648 -24.573 1.00 56.69 81 PRO A C 1
ATOM 613 O O . PRO A 1 81 ? -32.184 -28.085 -25.046 1.00 56.69 81 PRO A O 1
ATOM 616 N N . THR A 1 82 ? -31.023 -26.406 -24.102 1.00 48.91 82 THR A N 1
ATOM 617 C CA . THR A 1 82 ? -32.064 -25.385 -24.273 1.00 48.91 82 THR A CA 1
ATOM 618 C C . THR A 1 82 ? -31.511 -24.277 -25.159 1.00 48.91 82 THR A C 1
ATOM 620 O O . THR A 1 82 ? -30.534 -23.611 -24.820 1.00 48.91 82 THR A O 1
ATOM 623 N N . LEU A 1 83 ? -32.125 -24.136 -26.329 1.00 55.53 83 LEU A N 1
ATOM 624 C CA . LEU A 1 83 ? -31.934 -23.039 -27.267 1.00 55.53 83 LEU A CA 1
ATOM 625 C C . LEU A 1 83 ? -32.755 -21.808 -26.828 1.00 55.53 83 LEU A C 1
ATOM 627 O O . LEU A 1 83 ? -33.802 -21.969 -26.207 1.00 55.53 83 LEU A O 1
ATOM 631 N N . VAL A 1 84 ? -32.313 -20.633 -27.307 1.00 43.97 84 VAL A N 1
ATOM 632 C CA . VAL A 1 84 ? -33.028 -19.337 -27.451 1.00 43.97 84 VAL A CA 1
ATOM 633 C C . VAL A 1 84 ? -33.431 -18.615 -26.134 1.00 43.97 84 VAL A C 1
ATOM 635 O O . VAL A 1 84 ? -33.860 -19.246 -25.186 1.00 43.97 84 VAL A O 1
ATOM 638 N N . THR A 1 85 ? -33.340 -17.291 -25.920 1.00 36.94 85 THR A N 1
ATOM 639 C CA . THR A 1 85 ? -33.242 -16.104 -26.794 1.00 36.94 85 THR A CA 1
ATOM 640 C C . THR A 1 85 ? -32.817 -14.877 -25.947 1.00 36.94 85 THR A C 1
ATOM 642 O O . THR A 1 85 ? -33.286 -14.715 -24.827 1.00 36.94 85 THR A O 1
ATOM 645 N N . SER A 1 86 ? -31.979 -14.008 -26.528 1.00 41.91 86 SER A N 1
ATOM 646 C CA . SER A 1 86 ? -31.962 -12.523 -26.476 1.00 41.91 86 SER A CA 1
ATOM 647 C C . SER A 1 86 ? -32.015 -11.686 -25.169 1.00 41.91 86 SER A C 1
ATOM 649 O O . SER A 1 86 ? -33.025 -11.612 -24.482 1.00 41.91 86 SER A O 1
ATOM 651 N N . ASN A 1 87 ? -30.979 -10.834 -25.070 1.00 44.94 87 ASN A N 1
ATOM 652 C CA . ASN A 1 87 ? -30.995 -9.374 -24.837 1.00 44.94 87 ASN A CA 1
ATOM 653 C C . ASN A 1 87 ? -31.275 -8.792 -23.438 1.00 44.94 87 ASN A C 1
ATOM 655 O O . ASN A 1 87 ? -32.417 -8.616 -23.037 1.00 44.94 87 ASN A O 1
ATOM 659 N N . THR A 1 88 ? -30.215 -8.270 -22.804 1.00 40.25 88 THR A N 1
ATOM 660 C CA . THR A 1 88 ? -30.020 -6.824 -22.507 1.00 40.25 88 THR A CA 1
ATOM 661 C C . THR A 1 88 ? -28.674 -6.624 -21.796 1.00 40.25 88 THR A C 1
ATOM 663 O O . THR A 1 88 ? -28.523 -6.882 -20.607 1.00 40.25 88 THR A O 1
ATOM 666 N N . ALA A 1 89 ? -27.652 -6.199 -22.546 1.00 41.00 89 ALA A N 1
ATOM 667 C CA . ALA A 1 89 ? -26.300 -5.985 -22.031 1.00 41.00 89 ALA A CA 1
ATOM 668 C C . ALA A 1 89 ? -26.031 -4.492 -21.782 1.00 41.00 89 ALA A C 1
ATOM 670 O O . ALA A 1 89 ? -25.766 -3.725 -22.709 1.00 41.00 89 ALA A O 1
ATOM 671 N N . THR A 1 90 ? -26.042 -4.104 -20.507 1.00 43.53 90 THR A N 1
ATOM 672 C CA . THR A 1 90 ? -25.442 -2.866 -19.999 1.00 43.53 90 THR A CA 1
ATOM 673 C C . THR A 1 90 ? -23.924 -2.971 -20.146 1.00 43.53 90 THR A C 1
ATOM 675 O O . THR A 1 90 ? -23.246 -3.703 -19.426 1.00 43.53 90 THR A O 1
ATOM 678 N N . ARG A 1 91 ? -23.390 -2.278 -21.151 1.00 43.38 91 ARG A N 1
ATOM 679 C CA . ARG A 1 91 ? -22.004 -2.376 -21.619 1.00 43.38 91 ARG A CA 1
ATOM 680 C C . ARG A 1 91 ? -21.080 -1.524 -20.736 1.00 43.38 91 ARG A C 1
ATOM 682 O O . ARG A 1 91 ? -20.837 -0.357 -21.031 1.00 43.38 91 ARG A O 1
ATOM 689 N N . ARG A 1 92 ? -20.568 -2.095 -19.640 1.00 44.78 92 ARG A N 1
ATOM 690 C CA . ARG A 1 92 ? -19.469 -1.501 -18.856 1.00 44.78 92 ARG A CA 1
ATOM 691 C C . ARG A 1 92 ? -18.152 -1.754 -19.595 1.00 44.78 92 ARG A C 1
ATOM 693 O O . ARG A 1 92 ? -17.831 -2.889 -19.925 1.00 44.78 92 ARG A O 1
ATOM 700 N N . ALA A 1 93 ? -17.442 -0.674 -19.905 1.00 46.50 93 ALA A N 1
ATOM 701 C CA . ALA A 1 93 ? -16.201 -0.673 -20.666 1.00 46.50 93 ALA A CA 1
ATOM 702 C C . ALA A 1 93 ? -15.087 -1.445 -19.937 1.00 46.50 93 ALA A C 1
ATOM 704 O O . ALA A 1 93 ? -14.639 -1.029 -18.869 1.00 46.50 93 ALA A O 1
ATOM 705 N N . GLU A 1 94 ? -14.634 -2.546 -20.535 1.00 44.50 94 GLU A N 1
ATOM 706 C CA . GLU A 1 94 ? -13.411 -3.242 -20.142 1.00 44.50 94 GLU A CA 1
ATOM 707 C C . GLU A 1 94 ? -12.248 -2.792 -21.033 1.00 44.50 94 GLU A C 1
ATOM 709 O O . GLU A 1 94 ? -12.314 -2.802 -22.263 1.00 44.50 94 GLU A O 1
ATOM 714 N N . THR A 1 95 ? -11.183 -2.348 -20.377 1.00 55.88 95 THR A N 1
ATOM 715 C CA . THR A 1 95 ? -9.934 -1.841 -20.947 1.00 55.88 95 THR A CA 1
ATOM 716 C C . THR A 1 95 ? -9.067 -3.001 -21.463 1.00 55.88 95 THR A C 1
ATOM 718 O O . THR A 1 95 ? -8.869 -3.974 -20.730 1.00 55.88 95 THR A O 1
ATOM 721 N N . PRO A 1 96 ? -8.483 -2.935 -22.677 1.00 54.78 96 PRO A N 1
ATOM 722 C CA . PRO A 1 96 ? -7.674 -4.029 -23.204 1.00 54.78 96 PRO A CA 1
ATOM 723 C C . PRO A 1 96 ? -6.313 -4.119 -22.498 1.00 54.78 96 PRO A C 1
ATOM 725 O O . PRO A 1 96 ? -5.481 -3.211 -22.533 1.00 54.78 96 PRO A O 1
ATOM 728 N N . ARG A 1 97 ? -6.094 -5.266 -21.853 1.00 50.47 97 ARG A N 1
ATOM 729 C CA . ARG A 1 97 ? -4.853 -5.688 -21.198 1.00 50.47 97 ARG A CA 1
ATOM 730 C C . ARG A 1 97 ? -3.812 -6.046 -22.263 1.00 50.47 97 ARG A C 1
ATOM 732 O O . ARG A 1 97 ? -3.959 -7.038 -22.969 1.00 50.47 97 ARG A O 1
ATOM 739 N N . ALA A 1 98 ? -2.762 -5.233 -22.359 1.00 46.34 98 ALA A N 1
ATOM 740 C CA . ALA A 1 98 ? -1.659 -5.407 -23.298 1.00 46.34 98 ALA A CA 1
ATOM 741 C C . ALA A 1 98 ? -1.009 -6.803 -23.205 1.00 46.34 98 ALA A C 1
ATOM 743 O O . ALA A 1 98 ? -0.624 -7.264 -22.123 1.00 46.34 98 ALA A O 1
ATOM 744 N N . LEU A 1 99 ? -0.873 -7.439 -24.370 1.00 48.69 99 LEU A N 1
ATOM 745 C CA . LEU A 1 99 ? -0.167 -8.695 -24.601 1.00 48.69 99 LEU A CA 1
ATOM 746 C C . LEU A 1 99 ? 1.306 -8.541 -24.200 1.00 48.69 99 LEU A C 1
ATOM 748 O O . LEU A 1 99 ? 2.035 -7.709 -24.740 1.00 48.69 99 LEU A O 1
ATOM 752 N N . ARG A 1 100 ? 1.742 -9.337 -23.219 1.00 47.88 100 ARG A N 1
ATOM 753 C CA . ARG A 1 100 ? 3.151 -9.463 -22.844 1.00 47.88 100 ARG A CA 1
ATOM 754 C C . ARG A 1 100 ? 3.791 -10.544 -23.704 1.00 47.88 100 ARG A C 1
ATOM 756 O O . ARG A 1 100 ? 3.350 -11.688 -23.691 1.00 47.88 100 ARG A O 1
ATOM 763 N N . PHE A 1 101 ? 4.826 -10.134 -24.426 1.00 47.69 101 PHE A N 1
ATOM 764 C CA . PHE A 1 101 ? 5.718 -10.979 -25.204 1.00 47.69 101 PHE A CA 1
ATOM 765 C C . PHE A 1 101 ? 6.353 -12.084 -24.353 1.00 47.69 101 PHE A C 1
ATOM 767 O O . PHE A 1 101 ? 6.588 -11.925 -23.153 1.00 47.69 101 PHE A O 1
ATOM 774 N N . ALA A 1 102 ? 6.589 -13.204 -25.030 1.00 40.66 102 ALA A N 1
ATOM 775 C CA . ALA A 1 102 ? 7.076 -14.468 -24.517 1.00 40.66 102 ALA A CA 1
ATOM 776 C C . ALA A 1 102 ? 8.382 -14.363 -23.711 1.00 40.66 102 ALA A C 1
ATOM 778 O O . ALA A 1 102 ? 9.291 -13.597 -24.029 1.00 40.66 102 ALA A O 1
ATOM 779 N N . SER A 1 103 ? 8.456 -15.197 -22.675 1.00 39.53 103 SER A N 1
ATOM 780 C CA . SER A 1 103 ? 9.635 -15.453 -21.857 1.00 39.53 103 SER A CA 1
ATOM 781 C C . SER A 1 103 ? 10.764 -16.064 -22.686 1.00 39.53 103 SER A C 1
ATOM 783 O O . SER A 1 103 ? 10.669 -17.201 -23.139 1.00 39.53 103 SER A O 1
ATOM 785 N N . THR A 1 104 ? 11.862 -15.327 -22.826 1.00 42.12 104 THR A N 1
ATOM 786 C CA . THR A 1 104 ? 13.155 -15.862 -23.253 1.00 42.12 104 THR A CA 1
ATOM 787 C C . THR A 1 104 ? 13.829 -16.562 -22.074 1.00 42.12 104 THR A C 1
ATOM 789 O O . THR A 1 104 ? 13.879 -16.023 -20.966 1.00 42.12 104 THR A O 1
ATOM 792 N N . ALA A 1 105 ? 14.325 -17.769 -22.328 1.00 41.47 105 ALA A N 1
ATOM 793 C CA . ALA A 1 105 ? 14.993 -18.656 -21.386 1.00 41.47 105 ALA A CA 1
ATOM 794 C C . ALA A 1 105 ? 16.141 -17.981 -20.608 1.00 41.47 105 ALA A C 1
ATOM 796 O O . ALA A 1 105 ? 16.959 -17.254 -21.170 1.00 41.47 105 ALA A O 1
ATOM 797 N N . SER A 1 106 ? 16.207 -18.250 -19.302 1.00 47.00 106 SER A N 1
ATOM 798 C CA . SER A 1 106 ? 17.321 -17.856 -18.436 1.00 47.00 106 SER A CA 1
ATOM 799 C C . SER A 1 106 ? 18.564 -18.717 -18.705 1.00 47.00 106 SER A C 1
ATOM 801 O O . SER A 1 106 ? 18.442 -19.944 -18.725 1.00 47.00 106 SER A O 1
ATOM 803 N N . PRO A 1 107 ? 19.767 -18.130 -18.833 1.00 55.62 107 PRO A N 1
ATOM 804 C CA . PRO A 1 107 ? 21.004 -18.894 -18.831 1.00 55.62 107 PRO A CA 1
ATOM 805 C C . PRO A 1 107 ? 21.359 -19.328 -17.402 1.00 55.62 107 PRO A C 1
ATOM 807 O O . PRO A 1 107 ? 21.297 -18.548 -16.448 1.00 55.62 107 PRO A O 1
ATOM 810 N N . ARG A 1 108 ? 21.730 -20.604 -17.270 1.00 47.53 108 ARG A N 1
ATOM 811 C CA . ARG A 1 108 ? 22.310 -21.210 -16.069 1.00 47.53 108 ARG A CA 1
ATOM 812 C C . ARG A 1 108 ? 23.612 -20.487 -15.715 1.00 47.53 108 ARG A C 1
ATOM 814 O O . ARG A 1 108 ? 24.529 -20.432 -16.528 1.00 47.53 108 ARG A O 1
ATOM 821 N N . ARG A 1 109 ? 23.690 -19.949 -14.498 1.00 48.34 109 ARG A N 1
ATOM 822 C CA . ARG A 1 109 ? 24.907 -19.355 -13.939 1.0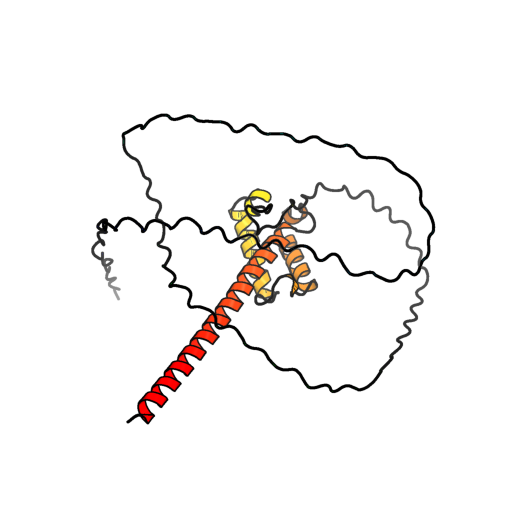0 48.34 109 ARG A CA 1
ATOM 823 C C . ARG A 1 109 ? 25.815 -20.494 -13.465 1.00 48.34 109 ARG A C 1
ATOM 825 O O . ARG A 1 109 ? 25.497 -21.160 -12.484 1.00 48.34 109 ARG A O 1
ATOM 832 N N . ALA A 1 110 ? 26.872 -20.750 -14.231 1.00 49.97 110 ALA A N 1
ATOM 833 C CA . ALA A 1 110 ? 27.986 -21.612 -13.853 1.00 49.97 110 ALA A CA 1
ATOM 834 C C . ALA A 1 110 ? 28.767 -20.999 -12.675 1.00 49.97 110 ALA A C 1
ATOM 836 O O . ALA A 1 110 ? 28.702 -19.789 -12.449 1.00 49.97 110 ALA A O 1
ATOM 837 N N . GLY A 1 111 ? 29.423 -21.876 -11.914 1.00 46.34 111 GLY A N 1
ATOM 838 C CA . GLY A 1 111 ? 29.981 -21.634 -10.589 1.00 46.34 111 GLY A CA 1
ATOM 839 C C . GLY A 1 111 ? 31.046 -20.546 -10.482 1.00 46.34 111 GLY A C 1
ATOM 840 O O . GLY A 1 111 ? 31.748 -20.214 -11.434 1.00 46.34 111 GLY A O 1
ATOM 841 N N . THR A 1 112 ? 31.154 -20.032 -9.263 1.00 53.44 112 THR A N 1
ATOM 842 C CA . THR A 1 112 ? 32.286 -19.240 -8.787 1.00 53.44 112 THR A CA 1
ATOM 843 C C . THR A 1 112 ? 33.168 -20.175 -7.954 1.00 53.44 112 THR A C 1
ATOM 845 O O . THR A 1 112 ? 32.605 -20.880 -7.111 1.00 53.44 112 THR A O 1
ATOM 848 N N . PRO A 1 113 ? 34.489 -20.232 -8.194 1.00 59.84 113 PRO A N 1
ATOM 849 C CA . PRO A 1 113 ? 35.397 -21.062 -7.419 1.00 59.84 113 PRO A CA 1
ATOM 850 C C . PRO A 1 113 ? 35.708 -20.443 -6.054 1.00 59.84 113 PRO A C 1
ATOM 852 O O . PRO A 1 113 ? 35.539 -19.241 -5.834 1.00 59.84 113 PRO A O 1
ATOM 855 N N . GLU A 1 114 ? 36.119 -21.350 -5.176 1.00 57.94 114 GLU A N 1
ATOM 856 C CA . GLU A 1 114 ? 36.664 -21.168 -3.838 1.00 57.94 114 GLU A CA 1
ATOM 857 C C . GLU A 1 114 ? 37.968 -20.348 -3.825 1.00 57.94 114 GLU A C 1
ATOM 859 O O . GLU A 1 114 ? 38.478 -19.931 -4.863 1.00 57.94 114 GLU A O 1
ATOM 864 N N . ASP A 1 115 ? 38.482 -20.177 -2.609 1.00 50.44 115 ASP A N 1
ATOM 865 C CA . ASP A 1 115 ? 39.778 -19.622 -2.225 1.00 50.44 115 ASP A CA 1
ATOM 866 C C . ASP A 1 115 ? 39.882 -18.095 -2.140 1.00 50.44 115 ASP A C 1
ATOM 868 O O . ASP A 1 115 ? 40.170 -17.383 -3.098 1.00 50.44 115 ASP A O 1
ATOM 872 N N . MET A 1 116 ? 39.734 -17.591 -0.912 1.00 56.25 116 MET A N 1
ATOM 873 C CA . MET A 1 116 ? 40.906 -17.128 -0.160 1.00 56.25 116 MET A CA 1
ATOM 874 C C . MET A 1 116 ? 40.546 -16.937 1.320 1.00 56.25 116 MET A C 1
ATOM 876 O O . MET A 1 116 ? 39.898 -15.970 1.723 1.00 56.25 116 MET A O 1
ATOM 880 N N . GLU A 1 117 ? 40.984 -17.912 2.117 1.00 60.16 117 GLU A N 1
ATOM 881 C CA . GLU A 1 117 ? 41.356 -17.752 3.522 1.00 60.16 117 GLU A CA 1
ATOM 882 C C . GLU A 1 117 ? 42.199 -16.486 3.724 1.00 60.16 117 GLU A C 1
ATOM 884 O O . GLU A 1 117 ? 43.225 -16.344 3.070 1.00 60.16 117 GLU A O 1
ATOM 889 N N . MET A 1 118 ? 41.818 -15.636 4.682 1.00 49.03 118 MET A N 1
ATOM 890 C CA . MET A 1 118 ? 42.739 -14.969 5.613 1.00 49.03 118 MET A CA 1
ATOM 891 C C . MET A 1 118 ? 41.955 -14.537 6.863 1.00 49.03 118 MET A C 1
ATOM 893 O O . MET A 1 118 ? 41.219 -13.553 6.865 1.00 49.03 118 MET A O 1
ATOM 897 N N . SER A 1 119 ? 42.119 -15.314 7.933 1.00 58.31 119 SER A N 1
ATOM 898 C CA . SER A 1 119 ? 42.120 -14.825 9.322 1.00 58.31 119 SER A CA 1
ATOM 899 C C . SER A 1 119 ? 43.550 -14.342 9.642 1.00 58.31 119 SER A C 1
ATOM 901 O O . SER A 1 119 ? 44.446 -14.672 8.862 1.00 58.31 119 SER A O 1
ATOM 903 N N . PRO A 1 120 ? 43.858 -13.664 10.767 1.00 61.22 120 PRO A N 1
ATOM 904 C CA . PRO A 1 120 ? 43.034 -13.314 11.932 1.00 61.22 120 PRO A CA 1
ATOM 905 C C . PRO A 1 120 ? 43.146 -11.806 12.272 1.00 61.22 120 PRO A C 1
ATOM 907 O O . PRO A 1 120 ? 43.808 -11.088 11.533 1.00 61.22 120 PRO A O 1
ATOM 910 N N . THR A 1 121 ? 42.524 -11.308 13.357 1.00 43.84 121 THR A N 1
ATOM 911 C CA . THR A 1 121 ? 43.118 -10.339 14.329 1.00 43.84 121 THR A CA 1
ATOM 912 C C . THR A 1 121 ? 42.082 -9.851 15.367 1.00 43.84 121 THR A C 1
ATOM 914 O O . THR A 1 121 ? 41.045 -9.286 15.037 1.00 43.84 121 THR A O 1
ATOM 917 N N . GLU A 1 122 ? 42.444 -10.104 16.628 1.00 50.50 122 GLU A N 1
ATOM 918 C CA . GLU A 1 122 ? 42.153 -9.403 17.893 1.00 50.50 122 GLU A CA 1
ATOM 919 C C . GLU A 1 122 ? 40.756 -9.359 18.537 1.00 50.50 122 GLU A C 1
ATOM 921 O O . GLU A 1 122 ? 39.892 -8.518 18.295 1.00 50.50 122 GLU A O 1
ATOM 926 N N . GLN A 1 123 ? 40.670 -10.219 19.557 1.00 53.81 123 GLN A N 1
ATOM 927 C CA . GLN A 1 123 ? 40.097 -9.978 20.878 1.00 53.81 123 GLN A CA 1
ATOM 928 C C . GLN A 1 123 ? 40.153 -8.507 21.339 1.00 53.81 123 GLN A C 1
ATOM 930 O O . GLN A 1 123 ? 41.216 -7.945 21.590 1.00 53.81 123 GLN A O 1
ATOM 935 N N . HIS A 1 124 ? 38.980 -7.944 21.625 1.00 46.97 124 HIS A N 1
ATOM 936 C CA . HIS A 1 124 ? 38.827 -6.908 22.643 1.00 46.97 124 HIS A CA 1
ATOM 937 C C . HIS A 1 124 ? 37.634 -7.267 23.528 1.00 46.97 124 HIS A C 1
ATOM 939 O O . HIS A 1 124 ? 36.478 -6.961 23.238 1.00 46.97 124 HIS A O 1
ATOM 945 N N . GLN A 1 125 ? 37.934 -7.969 24.619 1.00 55.09 125 GLN A N 1
ATOM 946 C CA . GLN A 1 125 ? 37.019 -8.151 25.735 1.00 55.09 125 GLN A CA 1
ATOM 947 C C . GLN A 1 125 ? 36.963 -6.826 26.503 1.00 55.09 125 GLN A C 1
ATOM 949 O O . GLN A 1 125 ? 37.852 -6.515 27.289 1.00 55.09 125 GLN A O 1
ATOM 954 N N . ARG A 1 126 ? 35.928 -6.019 26.258 1.00 57.66 126 ARG A N 1
ATOM 955 C CA . ARG A 1 126 ? 35.526 -4.956 27.185 1.00 57.66 126 ARG A CA 1
ATOM 956 C C . ARG A 1 126 ? 34.361 -5.467 28.018 1.00 57.66 126 ARG A C 1
ATOM 958 O O . ARG A 1 126 ? 33.203 -5.387 27.620 1.00 57.66 126 ARG A O 1
ATOM 965 N N . SER A 1 127 ? 34.704 -6.010 29.175 1.00 59.81 127 SER A N 1
ATOM 966 C CA . SER A 1 127 ? 33.823 -6.172 30.324 1.00 59.81 127 SER A CA 1
ATOM 967 C C . SER A 1 127 ? 33.358 -4.787 30.782 1.00 59.81 127 SER A C 1
ATOM 969 O O . SER A 1 127 ? 34.129 -4.006 31.333 1.00 59.81 127 SER A O 1
ATOM 971 N N . ILE A 1 128 ? 32.094 -4.460 30.517 1.00 56.69 128 ILE A N 1
ATOM 972 C CA . ILE A 1 128 ? 31.434 -3.291 31.101 1.00 56.69 128 ILE A CA 1
ATOM 973 C C . ILE A 1 128 ? 30.623 -3.801 32.288 1.00 56.69 128 ILE A C 1
ATOM 975 O O . ILE A 1 128 ? 29.515 -4.312 32.135 1.00 56.69 128 ILE A O 1
ATOM 979 N N . SER A 1 129 ? 31.213 -3.684 33.473 1.00 53.94 129 SER A N 1
ATOM 980 C CA . SER A 1 129 ? 30.528 -3.843 34.751 1.00 53.94 129 SER A CA 1
ATOM 981 C C . SER A 1 129 ? 29.624 -2.627 34.963 1.00 53.94 129 SER A C 1
ATOM 983 O O . SER A 1 129 ? 30.089 -1.574 35.395 1.00 53.94 129 SER A O 1
ATOM 985 N N . ILE A 1 130 ? 28.340 -2.742 34.617 1.00 51.56 130 ILE A N 1
ATOM 986 C CA . ILE A 1 130 ? 27.320 -1.789 35.066 1.00 51.56 130 ILE A CA 1
ATOM 987 C C . ILE A 1 130 ? 26.839 -2.252 36.439 1.00 51.56 130 ILE A C 1
ATOM 989 O O . ILE A 1 130 ? 26.001 -3.139 36.577 1.00 51.56 130 ILE A O 1
ATOM 993 N N . SER A 1 131 ? 27.431 -1.642 37.459 1.00 57.47 131 SER A N 1
ATOM 994 C CA . SER A 1 131 ? 26.867 -1.558 38.798 1.00 57.47 131 SER A CA 1
ATOM 995 C C . SER A 1 131 ? 25.768 -0.498 38.752 1.00 57.47 131 SER A C 1
ATOM 997 O O . SER A 1 131 ? 26.061 0.691 38.660 1.00 57.47 131 SER A O 1
ATOM 999 N N . SER A 1 132 ? 24.506 -0.919 38.772 1.00 52.03 132 SER A N 1
ATOM 1000 C CA . SER A 1 132 ? 23.375 -0.024 39.016 1.00 52.03 132 SER A CA 1
ATOM 1001 C C . SER A 1 132 ? 22.696 -0.479 40.301 1.00 52.03 132 SER A C 1
ATOM 1003 O O . SER A 1 132 ? 21.804 -1.321 40.293 1.00 52.03 132 SER A O 1
ATOM 1005 N N . SER A 1 133 ? 23.207 0.053 41.413 1.00 59.84 133 SER A N 1
ATOM 1006 C CA . SER A 1 133 ? 22.463 0.189 42.660 1.00 59.84 133 SER A CA 1
ATOM 1007 C C . SER A 1 133 ? 21.473 1.332 42.475 1.00 59.84 133 SER A C 1
ATOM 1009 O O . SER A 1 133 ? 21.879 2.464 42.224 1.00 59.84 133 SER A O 1
ATOM 1011 N N . THR A 1 134 ? 20.185 1.034 42.563 1.00 54.41 134 THR A N 1
ATOM 1012 C CA . THR A 1 134 ? 19.135 2.015 42.863 1.00 54.41 134 THR A CA 1
ATOM 1013 C C . THR A 1 134 ? 18.122 1.307 43.749 1.00 54.41 134 THR A C 1
ATOM 1015 O O . THR A 1 134 ? 17.253 0.576 43.292 1.00 54.41 134 THR A O 1
ATOM 1018 N N . GLU A 1 135 ? 18.453 1.361 45.034 1.00 57.72 135 GLU A N 1
ATOM 1019 C CA . GLU A 1 135 ? 17.583 1.673 46.169 1.00 57.72 135 GLU A CA 1
ATOM 1020 C C . GLU A 1 135 ? 16.086 1.748 45.820 1.00 57.72 135 GLU A C 1
ATOM 1022 O O . GLU A 1 135 ? 15.618 2.689 45.184 1.00 57.72 135 GLU A O 1
ATOM 1027 N N . ASP A 1 136 ? 15.383 0.668 46.167 1.00 52.94 136 ASP A N 1
ATOM 1028 C CA . ASP A 1 136 ? 14.280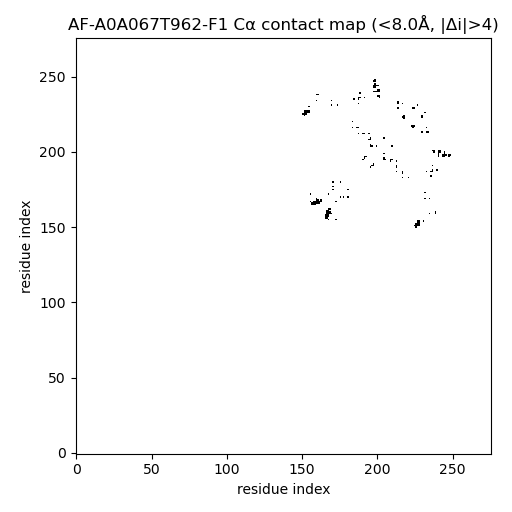 0.661 47.136 1.00 52.94 136 ASP A CA 1
ATOM 1029 C C . ASP A 1 136 ? 13.552 2.009 47.313 1.00 52.94 136 ASP A C 1
ATOM 1031 O O . ASP A 1 136 ? 13.865 2.793 48.201 1.00 52.94 136 ASP A O 1
ATOM 1035 N N . GLU A 1 137 ? 12.546 2.253 46.474 1.00 67.44 137 GLU A N 1
ATOM 1036 C CA . GLU A 1 137 ? 11.432 3.138 46.811 1.00 67.44 137 GLU A CA 1
ATOM 1037 C C . GLU A 1 137 ? 10.132 2.374 46.551 1.00 67.44 137 GLU A C 1
ATOM 1039 O O . GLU A 1 137 ? 9.775 1.991 45.431 1.00 67.44 137 GLU A O 1
ATOM 1044 N N . GLU A 1 138 ? 9.471 2.110 47.666 1.00 64.25 138 GLU A N 1
ATOM 1045 C CA . GLU A 1 138 ? 8.208 1.434 47.876 1.00 64.25 138 GLU A CA 1
ATOM 1046 C C . GLU A 1 138 ? 7.063 2.178 47.153 1.00 64.25 138 GLU A C 1
ATOM 1048 O O . GLU A 1 138 ? 6.314 2.955 47.741 1.00 64.25 138 GLU A O 1
ATOM 1053 N N . MET A 1 139 ? 6.899 1.966 45.843 1.00 56.16 139 MET A N 1
ATOM 1054 C CA . MET A 1 139 ? 5.671 2.375 45.152 1.00 56.16 139 MET A CA 1
ATOM 1055 C C . MET A 1 139 ? 4.578 1.348 45.423 1.00 56.16 139 MET A C 1
ATOM 1057 O O . MET A 1 139 ? 4.596 0.229 44.909 1.00 56.16 139 MET A O 1
ATOM 1061 N N . GLY A 1 140 ? 3.636 1.770 46.264 1.00 59.25 140 GLY A N 1
ATOM 1062 C CA . GLY A 1 140 ? 2.482 0.996 46.686 1.00 59.25 140 GLY A CA 1
ATOM 1063 C C . GLY A 1 140 ? 1.671 0.398 45.529 1.00 59.25 140 GLY A C 1
ATOM 1064 O O . GLY A 1 140 ? 1.756 0.854 44.384 1.00 59.25 140 GLY A O 1
ATOM 1065 N N . PRO A 1 141 ? 0.859 -0.631 45.825 1.00 56.94 141 PRO A N 1
ATOM 1066 C CA . PRO A 1 141 ? -0.029 -1.244 44.854 1.00 56.94 141 PRO A CA 1
ATOM 1067 C C . PRO A 1 141 ? -1.056 -0.201 44.412 1.00 56.94 141 PRO A C 1
ATOM 1069 O O . PRO A 1 141 ? -2.080 0.004 45.057 1.00 56.94 141 PRO A O 1
ATOM 1072 N N . SER A 1 142 ? -0.769 0.486 43.306 1.00 49.88 142 SER A N 1
ATOM 1073 C CA . SER A 1 142 ? -1.782 1.216 42.563 1.00 49.88 142 SER A CA 1
ATOM 1074 C C . SER A 1 142 ? -2.733 0.161 42.026 1.00 49.88 142 SER A C 1
ATOM 1076 O O . SER A 1 142 ? -2.474 -0.481 41.004 1.00 49.88 142 SER A O 1
ATOM 1078 N N . GLU A 1 143 ? -3.800 -0.058 42.789 1.00 48.53 143 GLU A N 1
ATOM 1079 C CA . GLU A 1 143 ? -5.037 -0.682 42.360 1.00 48.53 143 GLU A CA 1
ATOM 1080 C C . GLU A 1 143 ? -5.494 0.074 41.112 1.00 48.53 143 GLU A C 1
ATOM 1082 O O . GLU A 1 143 ? -6.214 1.068 41.157 1.00 48.53 143 GLU A O 1
ATOM 1087 N N . THR A 1 144 ? -4.959 -0.349 39.968 1.00 52.44 144 THR A N 1
ATOM 1088 C CA . THR A 1 144 ? -5.397 0.093 38.655 1.00 52.44 144 THR A CA 1
ATOM 1089 C C . THR A 1 144 ? -6.706 -0.637 38.455 1.00 52.44 144 THR A C 1
ATOM 1091 O O . THR A 1 144 ? -6.749 -1.780 37.997 1.00 52.44 144 THR A O 1
ATOM 1094 N N . GLU A 1 145 ? -7.752 -0.011 38.979 1.00 44.62 145 GLU A N 1
ATOM 1095 C CA . GLU A 1 145 ? -9.108 -0.513 38.979 1.00 44.62 145 GLU A CA 1
ATOM 1096 C C . GLU A 1 145 ? -9.474 -1.008 37.585 1.00 44.62 145 GLU A C 1
ATOM 1098 O O . GLU A 1 145 ? -9.161 -0.370 36.577 1.00 44.62 145 GLU A O 1
ATOM 1103 N N . GLY A 1 146 ? -10.070 -2.202 37.576 1.00 45.22 146 GLY A N 1
ATOM 1104 C CA . GLY A 1 146 ? -10.252 -3.075 36.428 1.00 45.22 146 GLY A CA 1
ATOM 1105 C C . GLY A 1 146 ? -10.419 -2.335 35.112 1.00 45.22 146 GLY A C 1
ATOM 1106 O O . GLY A 1 146 ? -11.498 -1.825 34.805 1.00 45.22 146 GLY A O 1
ATOM 1107 N N . GLU A 1 147 ? -9.347 -2.355 34.317 1.00 51.16 147 GLU A N 1
ATOM 1108 C CA . GLU A 1 147 ? -9.387 -2.092 32.889 1.00 51.16 147 GLU A CA 1
ATOM 1109 C C . GLU A 1 147 ? -10.473 -3.006 32.326 1.00 51.16 147 GLU A C 1
ATOM 1111 O O . GLU A 1 147 ? -10.298 -4.220 32.198 1.00 51.16 147 GLU A O 1
ATOM 1116 N N . VAL A 1 148 ? -11.647 -2.421 32.077 1.00 52.88 148 VAL A N 1
ATOM 1117 C CA . VAL A 1 148 ? -12.722 -3.040 31.316 1.00 52.88 148 VAL A CA 1
ATOM 1118 C C . VAL A 1 148 ? -12.025 -3.543 30.070 1.00 52.88 148 VAL A C 1
ATOM 1120 O O . VAL A 1 148 ? -11.567 -2.726 29.270 1.00 52.88 148 VAL A O 1
ATOM 1123 N N . VAL A 1 149 ? -11.844 -4.863 29.959 1.00 58.41 149 VAL A N 1
ATOM 1124 C CA . VAL A 1 149 ? -11.231 -5.503 28.797 1.00 58.41 149 VAL A CA 1
ATOM 1125 C C . VAL A 1 149 ? -12.206 -5.245 27.663 1.00 58.41 149 VAL A C 1
ATOM 1127 O O . VAL A 1 149 ? -13.111 -6.030 27.389 1.00 58.41 149 VAL A O 1
ATOM 1130 N N . GLY A 1 150 ? -12.089 -4.045 27.095 1.00 68.81 150 GLY A N 1
ATOM 1131 C CA . GLY A 1 150 ? -12.938 -3.548 26.045 1.00 68.81 150 GLY A CA 1
ATOM 1132 C C . GLY A 1 150 ? -12.848 -4.567 24.938 1.00 68.81 150 GLY A C 1
ATOM 1133 O O . GLY A 1 150 ? -11.765 -5.092 24.667 1.00 68.81 150 GLY A O 1
ATOM 1134 N N . ASN A 1 151 ? -13.995 -4.890 24.358 1.00 86.94 151 ASN A N 1
ATOM 1135 C CA . ASN A 1 151 ? -14.150 -5.871 23.296 1.00 86.94 151 ASN A CA 1
ATOM 1136 C C . ASN A 1 151 ? -13.407 -5.410 22.025 1.00 86.94 151 ASN A C 1
ATOM 1138 O O . ASN A 1 151 ? -14.032 -5.100 21.014 1.00 86.94 151 ASN A O 1
ATOM 1142 N N . LYS A 1 152 ? -12.072 -5.334 22.079 1.00 95.12 152 LYS A N 1
ATOM 1143 C CA . LYS A 1 152 ? -11.211 -4.955 20.968 1.00 95.12 152 LYS A CA 1
ATOM 1144 C C . LYS A 1 152 ? -11.361 -6.013 19.891 1.00 95.12 152 LYS A C 1
ATOM 1146 O O . LYS A 1 152 ? -11.317 -7.221 20.150 1.00 95.12 152 LYS A O 1
ATOM 1151 N N . ILE A 1 153 ? -11.546 -5.553 18.664 1.00 95.62 153 ILE A N 1
ATOM 1152 C CA . ILE A 1 153 ? -11.756 -6.411 17.509 1.00 95.62 153 ILE A CA 1
ATOM 1153 C C . ILE A 1 153 ? -10.432 -7.105 17.200 1.00 95.62 153 ILE A C 1
ATOM 1155 O O . ILE A 1 153 ? -9.499 -6.499 16.659 1.00 95.62 153 ILE A O 1
ATOM 1159 N N . LYS A 1 154 ? -10.364 -8.393 17.547 1.00 96.44 154 LYS A N 1
ATOM 1160 C CA . LYS A 1 154 ? -9.189 -9.234 17.313 1.00 96.44 154 LYS A CA 1
ATOM 1161 C C . LYS A 1 154 ? -8.904 -9.388 15.827 1.00 96.44 154 LYS A C 1
ATOM 1163 O O . LYS A 1 154 ? -9.815 -9.446 14.994 1.00 96.44 154 LYS A O 1
ATOM 1168 N N . LYS A 1 155 ? -7.623 -9.533 15.495 1.00 96.94 155 LYS A N 1
ATOM 1169 C CA . LYS A 1 155 ? -7.194 -9.788 14.120 1.00 96.94 155 LYS A CA 1
ATOM 1170 C C . LYS A 1 155 ? -7.766 -11.129 13.612 1.00 96.94 155 LYS A C 1
ATOM 1172 O O . LYS A 1 155 ? -7.580 -12.157 14.269 1.00 96.94 155 LYS A O 1
ATOM 1177 N N . PRO A 1 156 ? -8.418 -11.174 12.435 1.00 96.44 156 PRO A N 1
ATOM 1178 C CA . PRO A 1 156 ? -8.885 -12.431 11.860 1.00 96.44 156 PRO A CA 1
ATOM 1179 C C . PRO A 1 156 ? -7.709 -13.345 11.482 1.00 96.44 156 PRO A C 1
ATOM 1181 O O . PRO A 1 156 ? -6.627 -12.888 11.112 1.00 96.44 156 PRO A O 1
ATOM 1184 N N . LYS A 1 157 ? -7.926 -14.664 11.544 1.00 95.38 157 LYS A N 1
ATOM 1185 C CA . LYS A 1 157 ? -6.919 -15.655 11.133 1.00 95.38 157 LYS A CA 1
ATOM 1186 C C . LYS A 1 157 ? -6.608 -15.498 9.635 1.00 95.38 157 LYS A C 1
ATOM 1188 O O . LYS A 1 157 ? -7.530 -15.440 8.823 1.00 95.38 157 LYS A O 1
ATOM 1193 N N . GLY A 1 158 ? -5.321 -15.466 9.283 1.00 95.44 158 GLY A N 1
ATOM 1194 C CA . GLY A 1 158 ? -4.837 -15.380 7.899 1.00 95.44 158 GLY A CA 1
ATOM 1195 C C . GLY A 1 158 ? -4.009 -14.127 7.591 1.00 95.44 158 GLY A C 1
ATOM 1196 O O . GLY A 1 158 ? -3.761 -13.294 8.458 1.00 95.44 158 GLY A O 1
ATOM 1197 N N . ASP A 1 159 ? -3.588 -14.002 6.329 1.00 94.12 159 ASP A N 1
ATOM 1198 C CA . ASP A 1 159 ? -2.863 -12.837 5.801 1.00 94.12 159 ASP A CA 1
ATOM 1199 C C . ASP A 1 159 ? -3.688 -12.108 4.730 1.00 94.12 159 ASP A C 1
ATOM 1201 O O . ASP A 1 159 ? -4.259 -12.745 3.842 1.00 94.12 159 ASP A O 1
ATOM 1205 N N . VAL A 1 160 ? -3.638 -10.770 4.715 1.00 95.50 160 VAL A N 1
ATOM 1206 C CA . VAL A 1 160 ? -4.364 -9.913 3.747 1.00 95.50 160 VAL A CA 1
ATOM 1207 C C . VAL A 1 160 ? -4.031 -10.206 2.275 1.00 95.50 160 VAL A C 1
ATOM 1209 O O . VAL A 1 160 ? -4.834 -9.974 1.380 1.00 95.50 160 VAL A O 1
ATOM 1212 N N . SER A 1 161 ? -2.843 -10.742 1.980 1.00 90.31 161 SER A N 1
ATOM 1213 C CA . SER A 1 161 ? -2.399 -10.986 0.597 1.00 90.31 161 SER A CA 1
ATOM 1214 C C . SER A 1 161 ? -2.726 -12.380 0.036 1.00 90.31 161 SER A C 1
ATOM 1216 O O . SER A 1 161 ? -2.394 -12.638 -1.119 1.00 90.31 161 SER A O 1
ATOM 1218 N N . ARG A 1 162 ? -3.287 -13.314 0.819 1.00 91.19 162 ARG A N 1
ATOM 1219 C CA . ARG A 1 162 ? -3.424 -14.735 0.420 1.00 91.19 162 ARG A CA 1
ATOM 1220 C C . ARG A 1 162 ? -4.872 -15.152 0.144 1.00 91.19 162 ARG A C 1
ATOM 1222 O O . ARG A 1 162 ? -5.355 -16.145 0.690 1.00 91.19 162 ARG A O 1
ATOM 1229 N N . ILE A 1 163 ? -5.560 -14.410 -0.723 1.00 92.56 163 ILE A N 1
ATOM 1230 C CA . ILE A 1 163 ? -6.927 -14.749 -1.150 1.00 92.56 163 ILE A CA 1
ATOM 1231 C C . ILE A 1 163 ? -6.934 -16.177 -1.734 1.00 92.56 163 ILE A C 1
ATOM 1233 O O . ILE A 1 163 ? -6.115 -16.507 -2.589 1.00 92.56 163 ILE A O 1
ATOM 1237 N N . GLY A 1 164 ? -7.808 -17.046 -1.215 1.00 89.75 164 GLY A N 1
ATOM 1238 C CA . GLY A 1 164 ? -7.947 -18.446 -1.647 1.00 89.75 164 GLY A CA 1
ATOM 1239 C C . GLY A 1 164 ? -7.013 -19.465 -0.974 1.00 89.75 164 GLY A C 1
ATOM 1240 O O . GLY A 1 164 ? -7.162 -20.659 -1.208 1.00 89.75 164 GLY A O 1
ATOM 1241 N N . ARG A 1 165 ? -6.074 -19.039 -0.115 1.00 94.62 165 ARG A N 1
ATOM 1242 C CA . ARG A 1 165 ? -5.204 -19.937 0.681 1.00 94.62 165 ARG A CA 1
ATOM 1243 C C . ARG A 1 165 ? -5.302 -19.664 2.186 1.00 94.62 165 ARG A C 1
ATOM 1245 O O . ARG A 1 165 ? -4.297 -19.701 2.891 1.00 94.62 165 ARG A O 1
ATOM 1252 N N . GLY A 1 166 ? -6.499 -19.312 2.656 1.00 93.69 166 GLY A N 1
ATOM 1253 C CA . GLY A 1 166 ? -6.748 -18.952 4.057 1.00 93.69 166 GLY A CA 1
ATOM 1254 C C . GLY A 1 166 ? -6.380 -17.511 4.431 1.00 93.69 166 GLY A C 1
ATOM 1255 O O . GLY A 1 166 ? -6.305 -17.194 5.612 1.00 93.69 166 GLY A O 1
ATOM 1256 N N . GLY A 1 167 ? -6.125 -16.635 3.456 1.00 96.19 167 GLY A N 1
ATOM 1257 C CA . GLY A 1 167 ? -6.097 -15.188 3.675 1.00 96.19 167 GLY A CA 1
ATOM 1258 C C . GLY A 1 167 ? -7.495 -14.570 3.669 1.00 96.19 167 GLY A C 1
ATOM 1259 O O . GLY A 1 167 ? -8.482 -15.236 3.355 1.00 96.19 167 GLY A O 1
ATOM 1260 N N . TYR A 1 168 ? -7.572 -13.279 3.977 1.00 96.50 168 TYR A N 1
ATOM 1261 C CA . TYR A 1 168 ? -8.823 -12.520 3.974 1.00 96.50 168 TYR A CA 1
ATOM 1262 C C . TYR A 1 168 ? -8.680 -11.215 3.197 1.00 96.50 168 TYR A C 1
ATOM 1264 O O . TYR A 1 168 ? -7.588 -10.667 3.070 1.00 96.50 168 TYR A O 1
ATOM 1272 N N . ASN A 1 169 ? -9.801 -10.706 2.694 1.00 96.50 169 ASN A N 1
ATOM 1273 C CA . ASN A 1 169 ? -9.866 -9.358 2.153 1.00 96.50 169 ASN A CA 1
ATOM 1274 C C . ASN A 1 169 ? -9.979 -8.361 3.314 1.00 96.50 169 ASN A C 1
ATOM 1276 O O . ASN A 1 169 ? -10.873 -8.484 4.152 1.00 96.50 169 ASN A O 1
ATOM 1280 N N . LEU A 1 170 ? -9.050 -7.404 3.385 1.00 96.81 170 LEU A N 1
ATOM 1281 C CA . LEU A 1 170 ? -8.995 -6.428 4.473 1.00 96.81 170 LEU A CA 1
ATOM 1282 C C . LEU A 1 170 ? -10.257 -5.562 4.518 1.00 96.81 170 LEU A C 1
ATOM 1284 O O . LEU A 1 170 ? -10.807 -5.355 5.592 1.00 96.81 170 LEU A O 1
ATOM 1288 N N . HIS A 1 171 ? -10.738 -5.120 3.355 1.00 96.62 171 HIS A N 1
ATOM 1289 C CA . HIS A 1 171 ? -11.936 -4.292 3.246 1.00 96.62 171 HIS A CA 1
ATOM 1290 C C . HIS A 1 171 ? -13.167 -5.010 3.829 1.00 96.62 171 HIS A C 1
ATOM 1292 O O . HIS A 1 171 ? -13.841 -4.484 4.712 1.00 96.62 171 HIS A O 1
ATOM 1298 N N . ASP A 1 172 ? -13.382 -6.265 3.426 1.00 96.06 172 ASP A N 1
ATOM 1299 C CA . ASP A 1 172 ? -14.541 -7.061 3.852 1.00 96.06 172 ASP A CA 1
ATOM 1300 C C . ASP A 1 172 ? -14.509 -7.393 5.353 1.00 96.06 172 ASP A C 1
ATOM 1302 O O . ASP A 1 172 ? -15.555 -7.544 5.977 1.00 96.06 172 ASP A O 1
ATOM 1306 N N . LYS A 1 173 ? -13.314 -7.516 5.951 1.00 96.44 173 LYS A N 1
ATOM 1307 C CA . LYS A 1 173 ? -13.163 -7.814 7.385 1.00 96.44 173 LYS A CA 1
ATOM 1308 C C . LYS A 1 173 ? -13.334 -6.607 8.291 1.00 96.44 173 LYS A C 1
ATOM 1310 O O . LYS A 1 173 ? -13.714 -6.791 9.442 1.00 96.44 173 LYS A O 1
ATOM 1315 N N . LEU A 1 174 ? -13.040 -5.410 7.797 1.00 96.44 174 LEU A N 1
ATOM 1316 C CA . LEU A 1 174 ? -13.231 -4.186 8.567 1.00 96.44 174 LEU A CA 1
ATOM 1317 C C . LEU A 1 174 ? -14.695 -3.742 8.576 1.00 96.44 174 LEU A C 1
ATOM 1319 O O . LEU A 1 174 ? -15.125 -3.127 9.546 1.00 96.44 174 LEU A O 1
ATOM 1323 N N . GLY A 1 175 ? -15.453 -4.045 7.514 1.00 96.75 175 GLY A N 1
ATOM 1324 C CA . GLY A 1 175 ? -16.848 -3.611 7.387 1.00 96.75 175 GLY A CA 1
ATOM 1325 C C . GLY A 1 175 ? -17.000 -2.089 7.283 1.00 96.75 175 GLY A C 1
ATOM 1326 O O . GLY A 1 175 ? -18.073 -1.553 7.545 1.00 96.75 175 GLY A O 1
ATOM 1327 N N . TRP A 1 176 ? -15.924 -1.377 6.940 1.00 97.38 176 TRP A N 1
ATOM 1328 C CA . TRP A 1 176 ? -15.936 0.076 6.803 1.00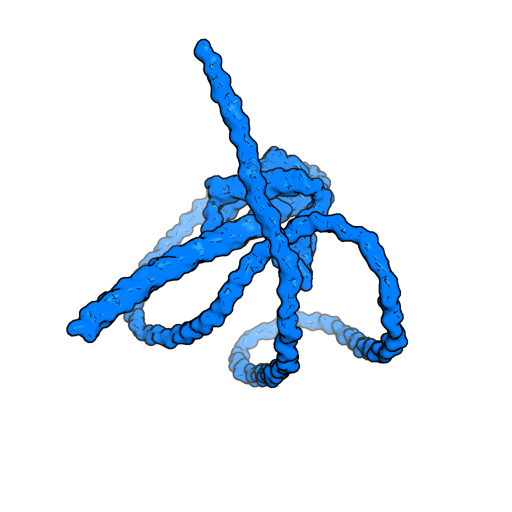 97.38 176 TRP A CA 1
ATOM 1329 C C . TRP A 1 176 ? -16.636 0.509 5.521 1.00 97.38 176 TRP A C 1
ATOM 1331 O O . TRP A 1 176 ? -16.660 -0.208 4.522 1.00 97.38 176 TRP A O 1
ATOM 1341 N N . ASN A 1 177 ? -17.150 1.739 5.525 1.00 97.88 177 ASN A N 1
ATOM 1342 C CA . ASN A 1 177 ? -17.550 2.392 4.287 1.00 97.88 177 ASN A CA 1
ATOM 1343 C C . ASN A 1 177 ? -16.317 2.565 3.383 1.00 97.88 177 ASN A C 1
ATOM 1345 O O . ASN A 1 177 ? -15.248 2.951 3.865 1.00 97.88 177 ASN A O 1
ATOM 1349 N N . GLN A 1 178 ? -16.486 2.343 2.078 1.00 97.81 178 GLN A N 1
ATOM 1350 C CA . GLN A 1 178 ? -15.444 2.520 1.064 1.00 97.81 178 GLN A CA 1
ATOM 1351 C C . GLN A 1 178 ? -14.710 3.862 1.218 1.00 97.81 178 GLN A C 1
ATOM 1353 O O . GLN A 1 178 ? -13.483 3.900 1.214 1.00 97.81 178 GLN A O 1
ATOM 1358 N N . ARG A 1 179 ? -15.445 4.959 1.454 1.00 98.12 179 ARG A N 1
ATOM 1359 C CA . ARG A 1 179 ? -14.853 6.293 1.643 1.00 98.12 179 ARG A CA 1
ATOM 1360 C C . ARG A 1 179 ? -13.946 6.358 2.873 1.00 98.12 179 ARG A C 1
ATOM 1362 O O . ARG A 1 179 ? -12.870 6.943 2.810 1.00 98.12 179 ARG A O 1
ATOM 1369 N N . THR A 1 180 ? -14.369 5.761 3.985 1.00 97.88 180 THR A N 1
ATOM 1370 C CA . THR A 1 180 ? -13.578 5.709 5.223 1.00 97.88 180 THR A CA 1
ATOM 1371 C C . THR A 1 180 ? -12.315 4.884 5.015 1.00 97.88 180 THR A C 1
ATOM 1373 O O . THR A 1 180 ? -11.229 5.323 5.381 1.00 97.88 180 THR A O 1
ATOM 1376 N N . TYR A 1 181 ? -12.446 3.722 4.370 1.00 98.25 181 TYR A N 1
ATOM 1377 C CA . TYR A 1 181 ? -11.319 2.862 4.028 1.00 98.25 181 TYR A CA 1
ATOM 1378 C C . TYR A 1 181 ? -10.292 3.583 3.149 1.00 98.25 181 TYR A C 1
ATOM 1380 O O . TYR A 1 181 ? -9.104 3.578 3.471 1.00 98.25 181 TYR A O 1
ATOM 1388 N N . ASP A 1 182 ? -10.745 4.249 2.086 1.00 98.12 182 ASP A N 1
ATOM 1389 C CA . ASP A 1 182 ? -9.870 4.972 1.164 1.00 98.12 182 ASP A CA 1
ATOM 1390 C C . ASP A 1 182 ? -9.180 6.160 1.843 1.00 98.12 182 ASP A C 1
ATOM 1392 O O . ASP A 1 182 ? -7.992 6.383 1.613 1.00 98.12 182 ASP A O 1
ATOM 1396 N N . ASN A 1 183 ? -9.875 6.879 2.731 1.00 98.19 183 ASN A N 1
ATOM 1397 C CA . ASN A 1 183 ? -9.290 7.971 3.511 1.00 98.19 183 ASN A CA 1
ATOM 1398 C C . ASN A 1 183 ? -8.159 7.478 4.424 1.00 98.19 183 ASN A C 1
ATOM 1400 O O . ASN A 1 183 ? -7.058 8.033 4.392 1.00 98.19 183 ASN A O 1
ATOM 1404 N N . VAL A 1 184 ? -8.399 6.410 5.195 1.00 98.31 184 VAL A N 1
ATOM 1405 C CA . VAL A 1 184 ? -7.374 5.824 6.074 1.00 98.31 184 VAL A CA 1
ATOM 1406 C C . VAL A 1 184 ? -6.203 5.304 5.244 1.00 98.31 184 VAL A C 1
ATOM 1408 O O . VAL A 1 184 ? -5.044 5.568 5.565 1.00 98.31 184 VAL A O 1
ATOM 1411 N N . LEU A 1 185 ? -6.479 4.594 4.148 1.00 98.12 185 LEU A N 1
ATOM 1412 C CA . LEU A 1 185 ? -5.440 4.060 3.274 1.00 98.12 185 LEU A CA 1
ATOM 1413 C C . LEU A 1 185 ? -4.598 5.182 2.649 1.00 98.12 185 LEU A C 1
ATOM 1415 O O . LEU A 1 185 ? -3.369 5.075 2.596 1.00 98.12 185 LEU A O 1
ATOM 1419 N N . ALA A 1 186 ? -5.237 6.271 2.212 1.00 98.38 186 ALA A N 1
ATOM 1420 C CA . ALA A 1 186 ? -4.562 7.452 1.691 1.00 98.38 186 ALA A CA 1
ATOM 1421 C C . ALA A 1 186 ? -3.653 8.079 2.756 1.00 98.38 186 ALA A C 1
ATOM 1423 O O . ALA A 1 186 ? -2.476 8.317 2.471 1.00 98.38 186 ALA A O 1
ATOM 1424 N N . LEU A 1 187 ? -4.145 8.253 3.986 1.00 98.50 187 LEU A N 1
ATOM 1425 C CA . LEU A 1 187 ? -3.365 8.772 5.110 1.00 98.50 187 LEU A CA 1
ATOM 1426 C C . LEU A 1 187 ? -2.152 7.885 5.427 1.00 98.50 187 LEU A C 1
ATOM 1428 O O . LEU A 1 187 ? -1.024 8.378 5.468 1.00 98.50 187 LEU A O 1
ATOM 1432 N N . VAL A 1 188 ? -2.354 6.571 5.569 1.00 98.56 188 VAL A N 1
ATOM 1433 C CA . VAL A 1 188 ? -1.275 5.598 5.819 1.00 98.56 188 VAL A CA 1
ATOM 1434 C C . VAL A 1 188 ? -0.234 5.647 4.704 1.00 98.56 188 VAL A C 1
ATOM 1436 O O . VAL A 1 188 ? 0.966 5.670 4.976 1.00 98.56 188 VAL A O 1
ATOM 1439 N N . SER A 1 189 ? -0.670 5.696 3.442 1.00 98.31 189 SER A N 1
ATOM 1440 C CA . SER A 1 189 ? 0.244 5.762 2.298 1.00 98.31 189 SER A CA 1
ATOM 1441 C C . SER A 1 189 ? 1.038 7.072 2.251 1.00 98.31 189 SER A C 1
ATOM 1443 O O . SER A 1 189 ? 2.216 7.053 1.894 1.00 98.31 189 SER A O 1
ATOM 1445 N N . LYS A 1 190 ? 0.425 8.198 2.645 1.00 98.50 190 LYS A N 1
ATOM 1446 C CA . LYS A 1 190 ? 1.072 9.510 2.746 1.00 98.50 190 LYS A CA 1
ATOM 1447 C C . LYS A 1 190 ? 2.153 9.494 3.827 1.00 98.50 190 LYS A C 1
ATOM 1449 O O . LYS A 1 190 ? 3.312 9.745 3.512 1.00 98.50 190 LYS A O 1
ATOM 1454 N N . LEU A 1 191 ? 1.801 9.102 5.053 1.00 98.38 191 LEU A N 1
ATOM 1455 C CA . LEU A 1 191 ? 2.745 9.026 6.174 1.00 98.38 191 LEU A CA 1
ATOM 1456 C C . LEU A 1 191 ? 3.877 8.027 5.906 1.00 98.38 191 LEU A C 1
ATOM 1458 O O . LEU A 1 191 ? 5.031 8.279 6.245 1.00 98.38 191 LEU A O 1
ATOM 1462 N N . ALA A 1 192 ? 3.582 6.910 5.237 1.00 98.38 192 ALA A N 1
ATOM 1463 C CA . ALA A 1 192 ? 4.602 5.938 4.865 1.00 98.38 192 ALA A CA 1
ATOM 1464 C C . ALA A 1 192 ? 5.625 6.506 3.869 1.00 98.38 192 ALA A C 1
ATOM 1466 O O . ALA A 1 192 ? 6.793 6.143 3.949 1.00 98.38 192 ALA A O 1
ATOM 1467 N N . LYS A 1 193 ? 5.222 7.384 2.939 1.00 98.06 193 LYS A N 1
ATOM 1468 C CA . LYS A 1 193 ? 6.164 8.057 2.022 1.00 98.06 193 LYS A CA 1
ATOM 1469 C C . LYS A 1 193 ? 7.049 9.070 2.741 1.00 98.06 193 LYS A C 1
ATOM 1471 O O . LYS A 1 193 ? 8.190 9.252 2.340 1.00 98.06 193 LYS A O 1
ATOM 1476 N N . GLU A 1 194 ? 6.507 9.732 3.755 1.00 98.25 194 GLU A N 1
ATOM 1477 C CA . GLU A 1 194 ? 7.193 10.788 4.496 1.00 98.25 194 GLU A CA 1
ATOM 1478 C C . GLU A 1 194 ? 8.178 10.221 5.527 1.00 98.25 194 GLU A C 1
ATOM 1480 O O . GLU A 1 194 ? 9.319 10.666 5.621 1.00 98.25 194 GLU A O 1
ATOM 1485 N N . MET A 1 195 ? 7.760 9.204 6.286 1.00 97.94 195 MET A N 1
ATOM 1486 C CA . MET A 1 195 ? 8.518 8.721 7.443 1.00 97.94 195 MET A CA 1
ATOM 1487 C C . MET A 1 195 ? 9.374 7.481 7.149 1.00 97.94 195 MET A C 1
ATOM 1489 O O . MET A 1 195 ? 10.412 7.283 7.796 1.00 97.94 195 MET A O 1
ATOM 1493 N N . LEU A 1 196 ? 8.942 6.621 6.218 1.00 98.19 196 LEU A N 1
ATOM 1494 C CA . LEU A 1 196 ? 9.499 5.281 5.999 1.00 98.19 196 LEU A CA 1
ATOM 1495 C C . LEU A 1 196 ? 10.216 5.150 4.651 1.00 98.19 196 LEU A C 1
ATOM 1497 O O . LEU A 1 196 ? 9.956 5.879 3.698 1.00 98.19 196 LEU A O 1
ATOM 1501 N N . ASP A 1 197 ? 11.111 4.165 4.558 1.00 97.62 197 ASP A N 1
ATOM 1502 C CA . ASP A 1 197 ? 11.816 3.871 3.311 1.00 97.62 197 ASP A CA 1
ATOM 1503 C C . ASP A 1 197 ? 10.970 2.945 2.427 1.00 97.62 197 ASP A C 1
ATOM 1505 O O . ASP A 1 197 ? 10.907 1.733 2.633 1.00 97.62 197 ASP A O 1
ATOM 1509 N N . THR A 1 198 ? 10.333 3.502 1.400 1.00 97.62 198 THR A N 1
ATOM 1510 C CA . THR A 1 198 ? 9.476 2.740 0.474 1.00 97.62 198 THR A CA 1
ATOM 1511 C C . THR A 1 198 ? 10.216 1.690 -0.367 1.00 97.62 198 THR A C 1
ATOM 1513 O O . THR A 1 198 ? 9.570 0.819 -0.958 1.00 97.62 198 THR A O 1
ATOM 1516 N N . SER A 1 199 ? 11.553 1.724 -0.413 1.00 96.44 199 SER A N 1
ATOM 1517 C CA . SER A 1 199 ? 12.362 0.716 -1.105 1.00 96.44 199 SER A CA 1
ATOM 1518 C C . SER A 1 199 ? 12.489 -0.592 -0.312 1.00 96.44 199 SER A C 1
ATOM 1520 O O . SER A 1 199 ? 12.755 -1.653 -0.891 1.00 96.44 199 SER A O 1
ATOM 1522 N N . GLN A 1 200 ? 12.243 -0.537 0.999 1.00 96.50 200 GLN A N 1
ATOM 1523 C CA . GLN A 1 200 ? 12.375 -1.661 1.915 1.00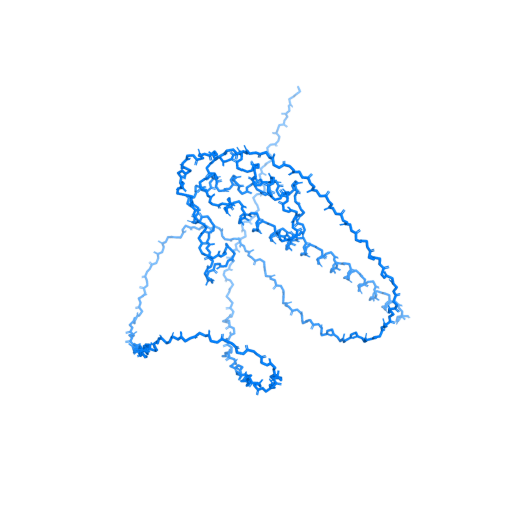 96.50 200 GLN A CA 1
ATOM 1524 C C . GLN A 1 200 ? 11.024 -2.291 2.272 1.00 96.50 200 GLN A C 1
ATOM 1526 O O . GLN A 1 200 ? 9.976 -1.649 2.333 1.00 96.50 200 GLN A O 1
ATOM 1531 N N . SER A 1 201 ? 11.049 -3.596 2.551 1.00 96.62 201 SER A N 1
ATOM 1532 C CA . SER A 1 201 ? 9.878 -4.309 3.076 1.00 96.62 201 SER A CA 1
ATOM 1533 C C . SER A 1 201 ? 9.576 -3.901 4.523 1.00 96.62 201 SER A C 1
ATOM 1535 O O . SER A 1 201 ? 10.452 -3.388 5.214 1.00 96.62 201 SER A O 1
ATOM 1537 N N . TYR A 1 202 ? 8.375 -4.212 5.022 1.00 97.31 202 TYR A N 1
ATOM 1538 C CA . TYR A 1 202 ? 7.967 -3.911 6.404 1.00 97.31 202 TYR A CA 1
ATOM 1539 C C . TYR A 1 202 ? 8.983 -4.377 7.467 1.00 97.31 202 TYR A C 1
ATOM 1541 O O . TYR A 1 202 ? 9.239 -3.658 8.424 1.00 97.31 202 TYR A O 1
ATOM 1549 N N . ARG A 1 203 ? 9.610 -5.553 7.290 1.00 96.88 203 ARG A N 1
ATOM 1550 C CA . ARG A 1 203 ? 10.604 -6.098 8.239 1.00 96.88 203 ARG A CA 1
ATOM 1551 C C . ARG A 1 203 ? 11.895 -5.269 8.305 1.00 96.88 203 ARG A C 1
ATOM 1553 O O . ARG A 1 203 ? 12.572 -5.319 9.322 1.00 96.88 203 ARG A O 1
ATOM 1560 N N . GLY A 1 204 ? 12.229 -4.544 7.236 1.00 96.94 204 GLY A N 1
ATOM 1561 C CA . GLY A 1 204 ? 13.409 -3.675 7.181 1.00 96.94 204 GLY A CA 1
ATOM 1562 C C . GLY A 1 204 ? 13.190 -2.299 7.810 1.00 96.94 204 GLY A C 1
ATOM 1563 O O . GLY A 1 204 ? 14.149 -1.570 8.021 1.00 96.94 204 GLY A O 1
ATOM 1564 N N . GLN A 1 205 ? 11.946 -1.940 8.138 1.00 97.75 205 GLN A N 1
ATOM 1565 C CA . GLN A 1 205 ? 11.635 -0.617 8.669 1.00 97.75 205 GLN A CA 1
ATOM 1566 C C . GLN A 1 205 ? 12.038 -0.469 10.139 1.00 97.75 205 GLN A C 1
ATOM 1568 O O . GLN A 1 205 ? 11.961 -1.403 10.940 1.00 97.75 205 GLN A O 1
ATOM 1573 N N . SER A 1 206 ? 12.374 0.763 10.518 1.00 98.00 206 SER A N 1
ATOM 1574 C CA . SER A 1 206 ? 12.547 1.157 11.917 1.00 98.00 206 SER A CA 1
ATOM 1575 C C . SER A 1 206 ? 11.238 0.988 12.695 1.00 98.00 206 SER A C 1
ATOM 1577 O O . SER A 1 206 ? 10.229 1.619 12.374 1.00 98.00 206 SER A O 1
ATOM 1579 N N . ARG A 1 207 ? 11.262 0.176 13.764 1.00 97.69 207 ARG A N 1
ATOM 1580 C CA . ARG A 1 207 ? 10.087 -0.049 14.627 1.00 97.69 207 ARG A CA 1
ATOM 1581 C C . ARG A 1 207 ? 9.574 1.243 15.262 1.00 97.69 207 ARG A C 1
ATOM 1583 O O . ARG A 1 207 ? 8.368 1.434 15.323 1.00 97.69 207 ARG A O 1
ATOM 1590 N N . LYS A 1 208 ? 10.479 2.145 15.666 1.00 98.25 208 LYS A N 1
ATOM 1591 C CA . LYS A 1 208 ? 10.120 3.449 16.250 1.00 98.25 208 LYS A CA 1
ATOM 1592 C C . LYS A 1 208 ? 9.318 4.294 15.261 1.00 98.25 208 LYS A C 1
ATOM 1594 O O . LYS A 1 208 ? 8.259 4.792 15.608 1.00 98.25 208 LYS A O 1
ATOM 1599 N N . LYS A 1 209 ? 9.775 4.378 14.006 1.00 98.19 209 LYS A N 1
ATOM 1600 C CA . LYS A 1 209 ? 9.076 5.131 12.953 1.00 98.19 209 LYS A CA 1
ATOM 1601 C C . LYS A 1 209 ? 7.711 4.529 12.619 1.00 98.19 209 LYS A C 1
ATOM 1603 O O . LYS A 1 209 ? 6.756 5.267 12.412 1.00 98.19 209 LYS A O 1
ATOM 1608 N N . VAL A 1 210 ? 7.623 3.198 12.574 1.00 98.38 210 VAL A N 1
ATOM 1609 C CA . VAL A 1 210 ? 6.350 2.497 12.355 1.00 98.38 210 VAL A CA 1
ATOM 1610 C C . VAL A 1 210 ? 5.370 2.774 13.497 1.00 98.38 210 VAL A C 1
ATOM 1612 O O . VAL A 1 210 ? 4.207 3.041 13.216 1.00 98.38 210 VAL A O 1
ATOM 1615 N N . GLN A 1 211 ? 5.834 2.769 14.751 1.00 98.25 211 GLN A N 1
ATOM 1616 C CA . GLN A 1 211 ? 4.993 3.098 15.903 1.00 98.25 211 GLN A CA 1
ATOM 1617 C C . GLN A 1 211 ? 4.508 4.550 15.846 1.00 98.25 211 GLN A C 1
ATOM 1619 O O . GLN A 1 211 ? 3.309 4.779 15.917 1.00 98.25 211 GLN A O 1
ATOM 1624 N N . SER A 1 212 ? 5.398 5.515 15.588 1.00 98.19 212 SER A N 1
ATOM 1625 C CA . SER A 1 212 ? 5.006 6.923 15.443 1.00 98.19 212 SER A CA 1
ATOM 1626 C C . SER A 1 212 ? 3.978 7.140 14.328 1.00 98.19 212 SER A C 1
ATOM 1628 O O . SER A 1 212 ? 3.066 7.947 14.479 1.00 98.19 212 SER A O 1
ATOM 1630 N N . LEU A 1 213 ? 4.088 6.402 13.216 1.00 98.25 213 LEU A N 1
ATOM 1631 C CA . LEU A 1 213 ? 3.078 6.419 12.156 1.00 98.25 213 LEU A CA 1
ATOM 1632 C C . LEU A 1 213 ? 1.731 5.881 12.659 1.00 98.25 213 LEU A C 1
ATOM 1634 O O . LEU A 1 213 ? 0.703 6.494 12.382 1.00 98.25 213 LEU A O 1
ATOM 1638 N N . MET A 1 214 ? 1.720 4.761 13.392 1.00 98.00 214 MET A N 1
ATOM 1639 C CA . MET A 1 214 ? 0.494 4.200 13.980 1.00 98.00 214 MET A CA 1
ATOM 1640 C C . MET A 1 214 ? -0.157 5.182 14.959 1.00 98.00 214 MET A C 1
ATOM 1642 O O . MET A 1 214 ? -1.364 5.394 14.877 1.00 98.00 214 MET A O 1
ATOM 1646 N N . ASP A 1 215 ? 0.635 5.845 15.803 1.00 98.06 215 ASP A N 1
ATOM 1647 C CA . ASP A 1 215 ? 0.147 6.837 16.765 1.00 98.06 215 ASP A CA 1
ATOM 1648 C C . ASP A 1 215 ? -0.481 8.053 16.057 1.00 98.06 215 ASP A C 1
ATOM 1650 O O . ASP A 1 215 ? -1.538 8.534 16.466 1.00 98.06 215 ASP A O 1
ATOM 1654 N N . LEU A 1 216 ? 0.114 8.518 14.948 1.00 98.19 216 LEU A N 1
ATOM 1655 C CA . LEU A 1 216 ? -0.447 9.596 14.121 1.00 98.19 216 LEU A CA 1
ATOM 1656 C C . LEU A 1 216 ? -1.774 9.197 13.466 1.00 98.19 216 LEU A C 1
ATOM 1658 O O . LEU A 1 216 ? -2.723 9.977 13.477 1.00 98.19 216 LEU A O 1
ATOM 1662 N N . VAL A 1 217 ? -1.868 7.978 12.929 1.00 98.19 217 VAL A N 1
ATOM 1663 C CA . VAL A 1 217 ? -3.120 7.473 12.338 1.00 98.19 217 VAL A CA 1
ATOM 1664 C C . VAL A 1 217 ? -4.197 7.309 13.410 1.00 98.19 217 VAL A C 1
ATOM 1666 O O . VAL A 1 217 ? -5.350 7.661 13.174 1.00 98.19 217 VAL A O 1
ATOM 1669 N N . ARG A 1 218 ? -3.825 6.829 14.602 1.00 97.56 218 ARG A N 1
ATOM 1670 C CA . ARG A 1 218 ? -4.729 6.700 15.751 1.00 97.56 218 ARG A CA 1
ATOM 1671 C C . ARG A 1 218 ? -5.229 8.060 16.247 1.00 97.56 218 ARG A C 1
ATOM 1673 O O . ARG A 1 218 ? -6.364 8.156 16.704 1.00 97.56 218 ARG A O 1
ATOM 1680 N N . LYS A 1 219 ? -4.399 9.105 16.152 1.00 98.06 219 LYS A N 1
ATOM 1681 C CA . LYS A 1 219 ? -4.776 10.483 16.494 1.00 98.06 219 LYS A CA 1
ATOM 1682 C C . LYS A 1 219 ? -5.795 11.068 15.511 1.00 98.06 219 LYS A C 1
ATOM 1684 O O . LYS A 1 219 ? -6.701 11.764 15.947 1.00 98.06 219 LYS A O 1
ATOM 1689 N N . GLU A 1 220 ? -5.659 10.778 14.219 1.00 98.06 220 GLU A N 1
ATOM 1690 C CA . GLU A 1 220 ? -6.576 11.272 13.178 1.00 98.06 220 GLU A CA 1
ATOM 1691 C C . GLU A 1 220 ? -7.903 10.490 13.133 1.00 98.06 220 GLU A C 1
ATOM 1693 O O . GLU A 1 220 ? -8.955 11.024 12.780 1.00 98.06 220 GLU A O 1
ATOM 1698 N N . HIS A 1 221 ? -7.868 9.199 13.475 1.00 97.31 221 HIS A N 1
ATOM 1699 C CA . HIS A 1 221 ? -9.013 8.296 13.387 1.00 97.31 221 HIS A CA 1
ATOM 1700 C C . HIS A 1 221 ? -9.255 7.581 14.717 1.00 97.31 221 HIS A C 1
ATOM 1702 O O . HIS A 1 221 ? -8.727 6.499 14.964 1.00 97.31 221 HIS A O 1
ATOM 1708 N N . GLU A 1 222 ? -10.106 8.162 15.562 1.00 96.06 222 GLU A N 1
ATOM 1709 C CA . GLU A 1 222 ? -10.341 7.666 16.925 1.00 96.06 222 GLU A CA 1
ATOM 1710 C C . GLU A 1 222 ? -10.909 6.239 16.984 1.00 96.06 222 GLU A C 1
ATOM 1712 O O . GLU A 1 222 ? -10.544 5.486 17.886 1.00 96.06 222 GLU A O 1
ATOM 1717 N N . PHE A 1 223 ? -11.715 5.831 15.995 1.00 95.88 223 PHE A N 1
ATOM 1718 C CA . PHE A 1 223 ? -12.267 4.469 15.888 1.00 95.88 223 PHE A CA 1
ATOM 1719 C C . PHE A 1 223 ? -11.188 3.385 15.703 1.00 95.88 223 PHE A C 1
ATOM 1721 O O . PHE A 1 223 ? -11.469 2.195 15.801 1.00 95.88 223 PHE A O 1
ATOM 1728 N N . MET A 1 224 ? -9.927 3.763 15.454 1.00 96.56 224 MET A N 1
ATOM 1729 C CA . MET A 1 224 ? -8.811 2.812 15.463 1.00 96.56 224 MET A CA 1
ATOM 1730 C C . MET A 1 224 ? -8.566 2.195 16.841 1.00 96.56 224 MET A C 1
ATOM 1732 O O . MET A 1 224 ? -8.047 1.084 16.913 1.00 96.56 224 MET A O 1
ATOM 1736 N N . LYS A 1 225 ? -8.969 2.874 17.925 1.00 95.44 225 LYS A N 1
ATOM 1737 C CA . LYS A 1 225 ? -8.820 2.384 19.307 1.00 95.44 225 LYS A CA 1
ATOM 1738 C C . LYS A 1 225 ? -9.601 1.089 19.567 1.00 95.44 225 LYS A C 1
ATOM 1740 O O . LYS A 1 225 ? -9.238 0.339 20.474 1.00 95.44 225 LYS A O 1
ATOM 1745 N N . ASP A 1 226 ? -10.612 0.805 18.745 1.00 96.19 226 ASP A N 1
ATOM 1746 C CA . ASP A 1 226 ? -11.448 -0.395 18.841 1.00 96.19 226 ASP A CA 1
ATOM 1747 C C . ASP A 1 226 ? -10.740 -1.654 18.317 1.00 96.19 226 ASP A C 1
ATOM 1749 O O . ASP A 1 226 ? -11.217 -2.771 18.520 1.00 96.19 226 ASP A O 1
ATOM 1753 N N . TYR A 1 227 ? -9.597 -1.509 17.642 1.00 97.44 227 TYR A N 1
ATOM 1754 C CA . TYR A 1 227 ? -8.852 -2.619 17.057 1.00 97.44 227 TYR A CA 1
ATOM 1755 C C . TYR A 1 227 ? -7.645 -2.999 17.913 1.00 97.44 227 TYR A C 1
ATOM 1757 O O . TYR A 1 227 ? -6.872 -2.156 18.362 1.00 97.44 227 TYR A O 1
ATOM 1765 N N . GLU A 1 228 ? -7.439 -4.301 18.098 1.00 96.44 228 GLU A N 1
ATOM 1766 C CA . GLU A 1 228 ? -6.270 -4.821 18.809 1.00 96.44 228 GLU A CA 1
ATOM 1767 C C . GLU A 1 228 ? -4.974 -4.501 18.036 1.00 96.44 228 GLU A C 1
ATOM 1769 O O . GLU A 1 228 ? -4.882 -4.751 16.830 1.00 96.44 228 GLU A O 1
ATOM 1774 N N . ASP A 1 229 ? -3.972 -3.937 18.718 1.00 95.44 229 ASP A N 1
ATOM 1775 C CA . ASP A 1 229 ? -2.646 -3.601 18.167 1.00 95.44 229 ASP A CA 1
ATOM 1776 C C . ASP A 1 229 ? -2.640 -2.751 16.878 1.00 95.44 229 ASP A C 1
ATOM 1778 O O . ASP A 1 229 ? -1.695 -2.835 16.078 1.00 95.44 229 ASP A O 1
ATOM 1782 N N . ASP A 1 230 ? -3.712 -1.993 16.628 1.00 97.12 230 ASP A N 1
ATOM 1783 C CA . ASP A 1 230 ? -3.944 -1.268 15.373 1.00 97.12 230 ASP A CA 1
ATOM 1784 C C . ASP A 1 230 ? -3.720 -2.169 14.139 1.00 97.12 230 ASP A C 1
ATOM 1786 O O . ASP A 1 230 ? -3.143 -1.760 13.117 1.00 97.12 230 ASP A O 1
ATOM 1790 N N . TRP A 1 231 ? -4.147 -3.438 14.221 1.00 97.44 231 TRP A N 1
ATOM 1791 C CA . TRP A 1 231 ? -3.924 -4.408 13.150 1.00 97.44 231 TRP A CA 1
ATOM 1792 C C . TRP A 1 231 ? -4.397 -3.944 11.755 1.00 97.44 231 TRP A C 1
ATOM 1794 O O . TRP A 1 231 ? -3.704 -4.297 10.790 1.00 97.44 231 TRP A O 1
ATOM 1804 N N . PRO A 1 232 ? -5.468 -3.127 11.589 1.00 98.06 232 PRO A N 1
ATOM 1805 C CA . PRO A 1 232 ? -5.858 -2.611 10.278 1.00 98.06 232 PRO A CA 1
ATOM 1806 C C . PRO A 1 232 ? -4.766 -1.736 9.657 1.00 98.06 232 PRO A C 1
ATOM 1808 O O . PRO A 1 232 ? -4.360 -1.966 8.516 1.00 98.06 232 PRO A O 1
ATOM 1811 N N . VAL A 1 233 ? -4.223 -0.788 10.429 1.00 98.25 233 VAL A N 1
ATOM 1812 C CA . VAL A 1 233 ? -3.145 0.117 9.994 1.00 98.25 233 VAL A CA 1
ATOM 1813 C C . VAL A 1 233 ? -1.905 -0.689 9.636 1.00 98.25 233 VAL A C 1
ATOM 1815 O O . VAL A 1 233 ? -1.294 -0.484 8.585 1.00 98.25 233 VAL A O 1
ATOM 1818 N N . ARG A 1 234 ? -1.560 -1.663 10.483 1.00 97.81 234 ARG A N 1
ATOM 1819 C CA . ARG A 1 234 ? -0.408 -2.543 10.280 1.00 97.81 234 ARG A CA 1
ATOM 1820 C C . ARG A 1 234 ? -0.508 -3.325 8.971 1.00 97.81 234 ARG A C 1
ATOM 1822 O O . ARG A 1 234 ? 0.484 -3.441 8.248 1.00 97.81 234 ARG A O 1
ATOM 1829 N N . ASP A 1 235 ? -1.681 -3.855 8.649 1.00 97.75 235 ASP A N 1
ATOM 1830 C CA . ASP A 1 235 ? -1.895 -4.635 7.432 1.00 97.75 235 ASP A CA 1
ATOM 1831 C C . ASP A 1 235 ? -1.984 -3.766 6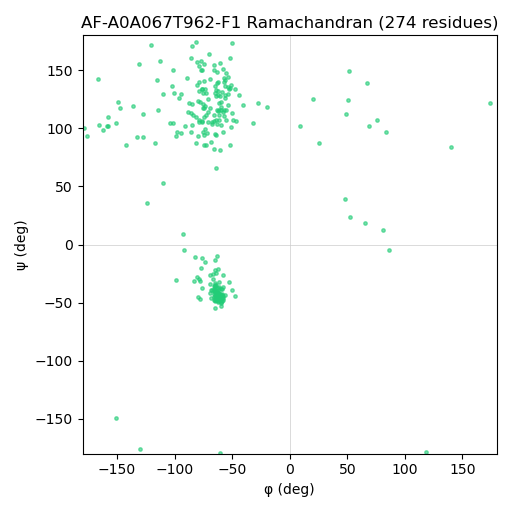.166 1.00 97.75 235 ASP A C 1
ATOM 1833 O O . ASP A 1 235 ? -1.416 -4.144 5.130 1.00 97.75 235 ASP A O 1
ATOM 1837 N N . MET A 1 236 ? -2.607 -2.582 6.243 1.00 98.00 236 MET A N 1
ATOM 1838 C CA . MET A 1 236 ? -2.569 -1.581 5.165 1.00 98.00 236 MET A CA 1
ATOM 1839 C C . MET A 1 236 ? -1.125 -1.183 4.854 1.00 98.00 236 MET A C 1
ATOM 1841 O O . MET A 1 236 ? -0.694 -1.221 3.699 1.00 98.00 236 MET A O 1
ATOM 1845 N N . LEU A 1 237 ? -0.345 -0.891 5.897 1.00 98.25 237 LEU A N 1
ATOM 1846 C CA . LEU A 1 237 ? 1.051 -0.493 5.777 1.00 98.25 237 LEU A CA 1
ATOM 1847 C C . LEU A 1 237 ? 1.919 -1.608 5.177 1.00 98.25 237 LEU A C 1
ATOM 1849 O O . LEU A 1 237 ? 2.707 -1.359 4.263 1.00 98.25 237 LEU A O 1
ATOM 1853 N N . LYS A 1 238 ? 1.755 -2.857 5.634 1.00 97.44 238 LYS A N 1
ATOM 1854 C CA . LYS A 1 238 ? 2.444 -4.024 5.054 1.00 97.44 238 LYS A CA 1
ATOM 1855 C C . LYS A 1 238 ? 2.144 -4.181 3.567 1.00 97.44 238 LYS A C 1
ATOM 1857 O O . LYS A 1 238 ? 3.065 -4.405 2.780 1.00 97.44 238 LYS A O 1
ATOM 1862 N N . THR A 1 239 ? 0.873 -4.068 3.186 1.00 97.12 239 THR A N 1
ATOM 1863 C CA . THR A 1 239 ? 0.432 -4.198 1.791 1.00 97.12 239 THR A CA 1
ATOM 1864 C C . THR A 1 239 ? 1.031 -3.090 0.929 1.00 97.12 239 THR A C 1
ATOM 1866 O O . THR A 1 239 ? 1.610 -3.371 -0.123 1.00 97.12 239 THR A O 1
ATOM 1869 N N . TYR A 1 240 ? 0.981 -1.847 1.413 1.00 97.81 240 TYR A N 1
ATOM 1870 C CA . TYR A 1 240 ? 1.569 -0.695 0.741 1.00 97.81 240 TYR A CA 1
ATOM 1871 C C . TYR A 1 240 ? 3.083 -0.858 0.532 1.00 97.81 240 TYR A C 1
ATOM 1873 O O . TYR A 1 240 ? 3.553 -0.797 -0.603 1.00 97.81 240 TYR A O 1
ATOM 1881 N N . LEU A 1 241 ? 3.854 -1.150 1.587 1.00 97.94 241 LEU A N 1
ATOM 1882 C CA . LEU A 1 241 ? 5.314 -1.302 1.490 1.00 97.94 241 LEU A CA 1
ATOM 1883 C C . LEU A 1 241 ? 5.731 -2.486 0.611 1.00 97.94 241 LEU A C 1
ATOM 1885 O O . LEU A 1 241 ? 6.728 -2.412 -0.108 1.00 97.94 241 LEU A O 1
ATOM 1889 N N . LYS A 1 242 ? 4.969 -3.583 0.621 1.00 96.69 242 LYS A N 1
ATOM 1890 C CA . LYS A 1 242 ? 5.209 -4.716 -0.280 1.00 96.69 242 LYS A CA 1
ATOM 1891 C C . LYS A 1 242 ? 5.081 -4.296 -1.747 1.00 96.69 242 LYS A C 1
ATOM 1893 O O . LYS A 1 242 ? 5.964 -4.599 -2.546 1.00 96.69 242 LYS A O 1
ATOM 1898 N N . ASN A 1 243 ? 4.018 -3.573 -2.092 1.00 96.56 243 ASN A N 1
ATOM 1899 C CA . ASN A 1 243 ? 3.786 -3.116 -3.462 1.00 96.56 243 ASN A CA 1
ATOM 1900 C C . ASN A 1 243 ? 4.804 -2.048 -3.887 1.00 96.56 243 ASN A C 1
ATOM 1902 O O . ASN A 1 243 ? 5.338 -2.110 -4.998 1.00 96.56 243 ASN A O 1
ATOM 1906 N N . SER A 1 244 ? 5.124 -1.112 -2.994 1.00 96.75 244 SER A N 1
ATOM 1907 C CA . SER A 1 244 ? 6.107 -0.052 -3.237 1.00 96.75 244 SER A CA 1
ATOM 1908 C C . SER A 1 244 ? 7.515 -0.615 -3.433 1.00 96.75 244 SER A C 1
ATOM 1910 O O . SER A 1 244 ? 8.152 -0.324 -4.445 1.00 96.75 244 SER A O 1
ATOM 1912 N N . SER A 1 245 ? 7.970 -1.515 -2.555 1.00 96.44 245 SER A N 1
ATOM 1913 C CA . SER A 1 245 ? 9.292 -2.145 -2.684 1.00 96.44 245 SER A CA 1
ATOM 1914 C C . SER A 1 245 ? 9.401 -3.020 -3.936 1.00 96.44 245 SER A C 1
ATOM 1916 O O . SER A 1 245 ? 10.418 -2.984 -4.630 1.00 96.44 245 SER A O 1
ATOM 1918 N N . GLN A 1 246 ? 8.342 -3.756 -4.294 1.00 95.44 246 GLN A N 1
ATOM 1919 C CA . GLN A 1 246 ? 8.304 -4.497 -5.555 1.00 95.44 246 GLN A CA 1
ATOM 1920 C C . GLN A 1 246 ? 8.397 -3.555 -6.762 1.00 95.44 246 GLN A C 1
ATOM 1922 O O . GLN A 1 246 ? 9.123 -3.841 -7.714 1.00 95.44 246 GLN A O 1
ATOM 1927 N N . THR A 1 247 ? 7.699 -2.421 -6.721 1.00 95.00 247 THR A N 1
ATOM 1928 C CA . THR A 1 247 ? 7.743 -1.412 -7.786 1.00 95.00 247 THR A CA 1
ATOM 1929 C C . THR A 1 247 ? 9.139 -0.809 -7.918 1.00 95.00 247 THR A C 1
ATOM 1931 O O . THR A 1 247 ? 9.657 -0.732 -9.031 1.00 95.00 247 THR A O 1
ATOM 1934 N N . ALA A 1 248 ? 9.794 -0.481 -6.801 1.00 94.19 248 ALA A N 1
ATOM 1935 C CA . ALA A 1 248 ? 11.167 0.020 -6.785 1.00 94.19 248 ALA A CA 1
ATOM 1936 C C . ALA A 1 248 ? 12.161 -0.991 -7.385 1.00 94.19 248 ALA A C 1
ATOM 1938 O O . ALA A 1 248 ? 13.005 -0.627 -8.203 1.00 94.19 248 ALA A O 1
ATOM 1939 N N . ARG A 1 249 ? 12.031 -2.282 -7.049 1.00 93.50 249 ARG A N 1
ATOM 1940 C CA . ARG A 1 249 ? 12.852 -3.356 -7.643 1.00 93.50 249 ARG A CA 1
ATOM 1941 C C . ARG A 1 249 ? 12.619 -3.489 -9.145 1.00 93.50 249 ARG A C 1
ATOM 1943 O O . ARG A 1 249 ? 13.575 -3.593 -9.908 1.00 93.50 249 ARG A O 1
ATOM 1950 N N . ASN A 1 250 ? 11.360 -3.437 -9.574 1.00 93.56 250 ASN A N 1
ATOM 1951 C CA . ASN A 1 250 ? 11.005 -3.503 -10.989 1.00 93.56 250 ASN A CA 1
ATOM 1952 C C . ASN A 1 250 ? 11.537 -2.287 -11.769 1.00 93.56 250 ASN A C 1
ATOM 1954 O O . ASN A 1 250 ? 11.933 -2.438 -12.922 1.00 93.56 250 ASN A O 1
ATOM 1958 N N . ALA A 1 251 ? 11.550 -1.095 -11.164 1.00 93.81 251 ALA A N 1
ATOM 1959 C CA . ALA A 1 251 ? 12.102 0.112 -11.775 1.00 93.81 251 ALA A CA 1
ATOM 1960 C C . ALA A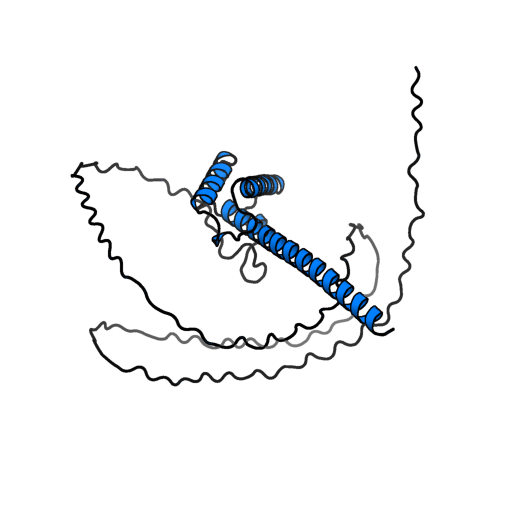 1 251 ? 13.619 -0.012 -11.986 1.00 93.81 251 ALA A C 1
ATOM 1962 O O . ALA A 1 251 ? 14.086 0.155 -13.111 1.00 93.81 251 ALA A O 1
ATOM 1963 N N . LYS A 1 252 ? 14.359 -0.431 -10.950 1.00 89.88 252 LYS A N 1
ATOM 1964 C CA . LYS A 1 252 ? 15.806 -0.690 -11.043 1.00 89.88 252 LYS A CA 1
ATOM 1965 C C . LYS A 1 252 ? 16.133 -1.753 -12.096 1.00 89.88 252 LYS A C 1
ATOM 1967 O O . LYS A 1 252 ? 17.038 -1.570 -12.901 1.00 89.88 252 LYS A O 1
ATOM 1972 N N . GLY A 1 253 ? 15.355 -2.837 -12.151 1.00 90.31 253 GLY A N 1
ATOM 1973 C CA . GLY A 1 253 ? 15.533 -3.883 -13.164 1.00 90.31 253 GLY A CA 1
ATOM 1974 C C . GLY A 1 253 ? 15.352 -3.376 -14.600 1.00 90.31 253 GLY A C 1
ATOM 1975 O O . GLY A 1 253 ? 16.108 -3.764 -15.488 1.00 90.31 253 GLY A O 1
ATOM 1976 N N . LYS A 1 254 ? 14.392 -2.470 -14.835 1.00 91.88 254 LYS A N 1
ATOM 1977 C CA . LYS A 1 254 ? 14.182 -1.845 -16.154 1.00 91.88 254 LYS A CA 1
ATOM 1978 C C . LYS A 1 254 ? 15.331 -0.923 -16.552 1.00 91.88 254 LYS A C 1
ATOM 1980 O O . LYS A 1 254 ? 15.702 -0.898 -17.721 1.00 91.88 254 LYS A O 1
ATOM 1985 N N . GLU A 1 255 ? 15.874 -0.170 -15.603 1.00 92.62 255 GLU A N 1
ATOM 1986 C CA . GL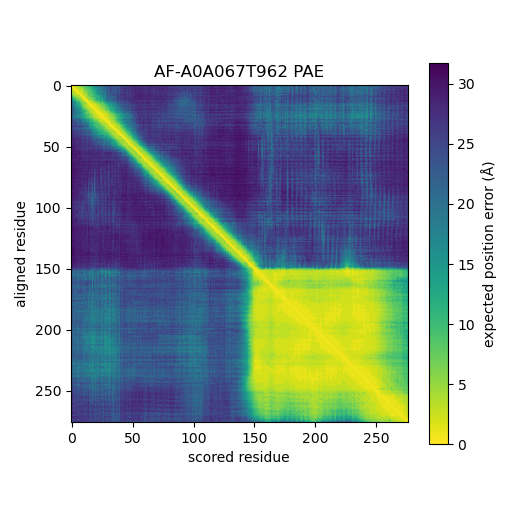U A 1 255 ? 17.005 0.725 -15.842 1.00 92.62 255 GLU A CA 1
ATOM 1987 C C . GLU A 1 255 ? 18.270 -0.058 -16.208 1.00 92.62 255 GLU A C 1
ATOM 1989 O O . GLU A 1 255 ? 18.871 0.200 -17.250 1.00 92.62 255 GLU A O 1
ATOM 1994 N N . VAL A 1 256 ? 18.589 -1.103 -15.437 1.00 93.00 256 VAL A N 1
ATOM 1995 C CA . VAL A 1 256 ? 19.711 -2.008 -15.728 1.00 93.00 256 VAL A CA 1
ATOM 1996 C C . VAL A 1 256 ? 19.537 -2.685 -17.091 1.00 93.00 256 VAL A C 1
ATOM 1998 O O . VAL A 1 256 ? 20.470 -2.714 -17.890 1.00 93.00 256 VAL A O 1
ATOM 2001 N N . ALA A 1 257 ? 18.334 -3.173 -17.413 1.00 92.81 257 ALA A N 1
ATOM 2002 C CA . ALA A 1 257 ? 18.057 -3.778 -18.718 1.00 92.81 257 ALA A CA 1
ATOM 2003 C C . ALA A 1 257 ? 18.225 -2.783 -19.882 1.00 92.81 257 ALA A C 1
ATOM 2005 O O . ALA A 1 257 ? 18.728 -3.150 -20.946 1.00 92.81 257 ALA A O 1
ATOM 2006 N N . LYS A 1 258 ? 17.835 -1.515 -19.687 1.00 94.69 258 LYS A N 1
ATOM 2007 C CA . LYS A 1 258 ? 18.032 -0.451 -20.679 1.00 94.69 258 LYS A CA 1
ATOM 2008 C C . LYS A 1 258 ? 19.518 -0.190 -20.912 1.00 94.69 258 LYS A C 1
ATOM 2010 O O . LYS A 1 258 ? 19.909 -0.026 -22.065 1.00 94.69 258 LYS A O 1
ATOM 2015 N N . GLU A 1 259 ? 20.319 -0.168 -19.850 1.00 95.06 259 GLU A N 1
ATOM 2016 C CA . GLU A 1 259 ? 21.758 0.082 -19.939 1.00 95.06 259 GLU A CA 1
ATOM 2017 C C . GLU A 1 259 ? 22.498 -1.067 -20.631 1.00 95.06 259 GLU A C 1
ATOM 2019 O O . GLU A 1 259 ? 23.213 -0.841 -21.606 1.00 95.06 259 GLU A O 1
ATOM 2024 N N . ILE A 1 260 ? 22.206 -2.314 -20.249 1.00 95.62 260 ILE A N 1
ATOM 2025 C CA . ILE A 1 260 ? 22.722 -3.507 -20.940 1.00 95.62 260 ILE A CA 1
ATOM 2026 C C . ILE A 1 260 ? 22.350 -3.467 -22.431 1.00 95.62 260 ILE A C 1
ATOM 2028 O O . ILE A 1 260 ? 23.189 -3.710 -23.297 1.00 95.62 260 ILE A O 1
ATOM 2032 N N . GLY A 1 261 ? 21.111 -3.086 -22.756 1.00 94.69 261 GLY A N 1
ATOM 2033 C CA . GLY A 1 261 ? 20.656 -2.959 -24.140 1.00 94.69 261 GLY A CA 1
ATOM 2034 C C . GLY A 1 261 ? 21.359 -1.859 -24.948 1.00 94.69 261 GLY A C 1
ATOM 2035 O O . GLY A 1 261 ? 21.348 -1.923 -26.178 1.00 94.69 261 GLY A O 1
ATOM 2036 N N . LYS A 1 262 ? 21.953 -0.839 -24.314 1.00 96.19 262 LYS A N 1
ATOM 2037 C CA . LYS A 1 262 ? 22.812 0.139 -25.007 1.00 96.19 262 LYS A CA 1
ATOM 2038 C C . LYS A 1 262 ? 24.194 -0.446 -25.275 1.00 96.19 262 LYS A C 1
ATOM 2040 O O . LYS A 1 262 ? 24.653 -0.370 -26.409 1.00 96.19 262 LYS A O 1
ATOM 2045 N N . ILE A 1 263 ? 24.799 -1.079 -24.268 1.00 96.75 263 ILE A N 1
ATOM 2046 C CA . ILE A 1 263 ? 26.135 -1.686 -24.366 1.00 96.75 263 ILE A CA 1
ATOM 2047 C C . ILE A 1 263 ? 26.162 -2.750 -25.469 1.00 96.75 263 ILE A C 1
ATOM 2049 O O . ILE A 1 263 ? 27.036 -2.721 -26.330 1.00 96.75 263 ILE A O 1
ATOM 2053 N N . VAL A 1 264 ? 25.160 -3.636 -25.516 1.00 96.88 264 VAL A N 1
ATOM 2054 C CA . VAL A 1 264 ? 25.057 -4.670 -26.563 1.00 96.88 264 VAL A CA 1
ATOM 2055 C C . VAL A 1 264 ? 24.922 -4.049 -27.959 1.00 96.88 264 VAL A C 1
ATOM 2057 O O . VAL A 1 264 ? 25.565 -4.503 -28.903 1.00 96.88 264 VAL A O 1
ATOM 2060 N N . ARG A 1 265 ? 24.127 -2.979 -28.108 1.00 94.75 265 ARG A N 1
ATOM 2061 C CA . ARG A 1 265 ? 23.994 -2.268 -29.392 1.00 94.75 265 ARG A CA 1
ATOM 2062 C C . ARG A 1 265 ? 25.302 -1.605 -29.822 1.00 94.75 265 ARG A C 1
ATOM 2064 O O . ARG A 1 265 ? 25.648 -1.675 -30.997 1.00 94.75 265 ARG A O 1
ATOM 2071 N N . GLN A 1 266 ? 26.030 -1.005 -28.885 1.00 96.00 266 GLN A N 1
ATOM 2072 C CA . GLN A 1 266 ? 27.329 -0.391 -29.148 1.00 96.00 266 GLN A CA 1
ATOM 2073 C C . GLN A 1 266 ? 28.378 -1.436 -29.553 1.00 96.00 266 GLN A C 1
ATOM 2075 O O . GLN A 1 266 ? 29.069 -1.242 -30.549 1.00 96.00 266 GLN A O 1
ATOM 2080 N N . ALA A 1 267 ? 28.454 -2.566 -28.844 1.00 95.19 267 ALA A N 1
ATOM 2081 C CA . ALA A 1 267 ? 29.362 -3.663 -29.178 1.00 95.19 267 ALA A CA 1
ATOM 2082 C C . ALA A 1 267 ? 29.094 -4.224 -30.587 1.00 95.19 267 ALA A C 1
ATOM 2084 O O . ALA A 1 267 ? 30.028 -4.409 -31.366 1.00 95.19 267 ALA A O 1
ATOM 2085 N N . ASN A 1 268 ? 27.820 -4.408 -30.954 1.00 93.88 268 ASN A N 1
ATOM 2086 C CA . ASN A 1 268 ? 27.441 -4.872 -32.293 1.00 93.88 268 ASN A CA 1
ATOM 2087 C C . ASN A 1 268 ? 27.803 -3.865 -33.398 1.00 93.88 268 ASN A C 1
ATOM 2089 O O . ASN A 1 268 ? 28.205 -4.269 -34.491 1.00 93.88 268 ASN A O 1
ATOM 2093 N N . ALA A 1 269 ? 27.687 -2.561 -33.129 1.00 95.00 269 ALA A N 1
ATOM 2094 C CA . ALA A 1 269 ? 28.093 -1.521 -34.075 1.00 95.00 269 ALA A CA 1
ATOM 2095 C C . ALA A 1 269 ? 29.615 -1.526 -34.314 1.00 95.00 269 ALA A C 1
ATOM 2097 O O . ALA A 1 269 ? 30.063 -1.443 -35.459 1.00 95.00 269 ALA A O 1
ATOM 2098 N N . ILE A 1 270 ? 30.407 -1.689 -33.248 1.00 95.50 270 ILE A N 1
ATOM 2099 C CA . ILE A 1 270 ? 31.872 -1.795 -33.333 1.00 95.50 270 ILE A CA 1
ATOM 2100 C C . ILE A 1 270 ? 32.277 -3.049 -34.120 1.00 95.50 270 ILE A C 1
ATOM 2102 O O . ILE A 1 270 ? 33.057 -2.950 -35.067 1.00 95.50 270 ILE A O 1
ATOM 2106 N N . ALA A 1 271 ? 31.693 -4.209 -33.801 1.00 93.75 271 ALA A N 1
ATOM 2107 C CA . ALA A 1 271 ? 31.971 -5.462 -34.507 1.00 93.75 271 ALA A CA 1
ATOM 2108 C C . ALA A 1 271 ? 31.653 -5.373 -36.012 1.00 93.75 271 ALA A C 1
ATOM 2110 O O . ALA A 1 271 ? 32.420 -5.865 -36.835 1.00 93.75 271 ALA A O 1
ATOM 2111 N N . SER A 1 272 ? 30.569 -4.681 -36.379 1.00 91.31 272 SER A N 1
ATOM 2112 C CA . SER A 1 272 ? 30.183 -4.480 -37.785 1.00 91.31 272 SER A CA 1
ATOM 2113 C C . SER A 1 272 ? 31.143 -3.564 -38.554 1.00 91.31 272 SER A C 1
ATOM 2115 O O . SER A 1 272 ? 31.249 -3.673 -39.771 1.00 91.31 272 SER A O 1
ATOM 2117 N N . THR A 1 273 ? 31.843 -2.661 -37.862 1.00 93.81 273 THR A N 1
ATOM 2118 C CA . THR A 1 273 ? 32.793 -1.724 -38.487 1.00 93.81 273 THR A CA 1
ATOM 2119 C C . THR A 1 273 ? 34.156 -2.381 -38.709 1.00 93.81 273 THR A C 1
ATOM 2121 O O . THR A 1 273 ? 34.831 -2.072 -39.680 1.00 93.81 273 THR A O 1
ATOM 2124 N N . SER A 1 274 ? 34.540 -3.323 -37.842 1.00 86.25 274 SER A N 1
ATOM 2125 C CA . SER A 1 274 ? 35.817 -4.049 -37.921 1.00 86.25 274 SER A CA 1
ATOM 2126 C C . SER A 1 274 ? 35.887 -5.105 -39.033 1.00 86.25 274 SER A C 1
ATOM 2128 O O . SER A 1 274 ? 36.970 -5.609 -39.311 1.00 86.25 274 SER A O 1
ATOM 2130 N N . ALA A 1 275 ? 34.753 -5.493 -39.620 1.00 80.94 275 ALA A N 1
ATOM 2131 C CA . ALA A 1 275 ? 34.667 -6.540 -40.641 1.00 80.94 275 ALA A CA 1
ATOM 2132 C C . ALA A 1 275 ? 34.761 -6.006 -42.086 1.00 80.94 275 ALA A C 1
ATOM 2134 O O . ALA A 1 275 ? 34.482 -6.752 -43.025 1.00 80.94 275 ALA A O 1
ATOM 2135 N N . ARG A 1 276 ? 35.087 -4.722 -42.264 1.00 72.06 276 ARG A N 1
ATOM 2136 C CA . ARG A 1 276 ? 35.090 -4.023 -43.552 1.00 72.06 276 ARG A CA 1
ATOM 2137 C C . ARG A 1 276 ? 36.480 -3.504 -43.880 1.00 72.06 276 ARG A C 1
ATOM 2139 O O . ARG A 1 276 ? 36.828 -3.571 -45.076 1.00 72.06 276 ARG A O 1
#

Foldseek 3Di:
DDDDDDDDDPPPDPDDDDDPDDDPDPPDDPPDPDDPPPPPPDPPDDDDDDDDDDDDDDDDDDDDDDDDDDDDDDDDDDDDDDDDDDDDDPDDDDDDDDDDDDDDDDDDDDDDDDDDDDDDDDDDDDDDPDDDDDDDDDDDPPCPDDPPPQQADEDDPAACVDPPPRHDPLCVSVVDDPVVLVVLLVLLLVLCVVQWDLLDAPVPTDPVSLVVSLVVSCVVPVCLVSHDPSVSSVRSNRVSSVVSNVVVVVVVVVVVVVVVVVVVVVVVVVVVVVVD

Mean predicted aligned error: 19.23 Å